Protein AF-A0A1E4TYX3-F1 (afdb_monomer_lite)

Sequence (235 aa):
MSSTLVSSEDEFSQNLINLLNLTVPIPKYNDDYSRDLKQVSSLGITLAKIPNLNNFQFQKNSNEISNNNQERQIEVFFKSIKPPLKFTHKLNCTGSSTIYKLKEDLINNLDLLKLNSISISCLKFLIKGKVINDNVFLKDLINFTNDEKKIPEISFMVIVGNNSTVSSRDTTPIPMNLEDPPIISLQQEPNTSNINNLSEELWAKIGNQVASMYNTKDTSKIMERLKKGWNSIQN

Radius of gyration: 33.52 Å; chains: 1; bounding box: 62×62×80 Å

Structure (mmCIF, N/CA/C/O backbone):
data_AF-A0A1E4TYX3-F1
#
_entry.id   AF-A0A1E4TYX3-F1
#
loop_
_atom_site.group_PDB
_atom_site.id
_atom_site.type_symbol
_atom_site.label_atom_id
_atom_site.label_alt_id
_atom_site.label_comp_id
_atom_site.label_asym_id
_atom_site.label_entity_id
_atom_site.label_seq_id
_atom_site.pdbx_PDB_ins_code
_atom_site.Cartn_x
_atom_site.Cartn_y
_atom_site.Cartn_z
_atom_site.occupancy
_atom_site.B_iso_or_equiv
_atom_site.auth_seq_id
_atom_site.auth_comp_id
_atom_site.auth_asym_id
_atom_site.auth_atom_id
_atom_site.pdbx_PDB_model_num
ATOM 1 N N . MET A 1 1 ? -20.476 21.827 26.378 1.00 34.38 1 MET A N 1
ATOM 2 C CA . MET A 1 1 ? -21.647 21.255 27.071 1.00 34.38 1 MET A CA 1
ATOM 3 C C . MET A 1 1 ? -21.379 19.776 27.254 1.00 34.38 1 MET A C 1
ATOM 5 O O . MET A 1 1 ? -21.412 19.043 26.277 1.00 34.38 1 MET A O 1
ATOM 9 N N . SER A 1 2 ? -20.975 19.377 28.458 1.00 36.41 2 SER A N 1
ATOM 10 C CA . SER A 1 2 ? -20.630 17.991 28.782 1.00 36.41 2 SER A CA 1
ATOM 11 C C . SER A 1 2 ? -21.892 17.266 29.235 1.00 36.41 2 SER A C 1
ATOM 13 O O . SER A 1 2 ? -22.411 17.567 30.305 1.00 36.41 2 SER A O 1
ATOM 15 N N . SER A 1 3 ? -22.411 16.346 28.424 1.00 38.84 3 SER A N 1
ATOM 16 C CA . SER A 1 3 ? -23.492 15.448 28.831 1.00 38.84 3 SER A CA 1
ATOM 17 C C . SER A 1 3 ? -22.887 14.250 29.561 1.00 38.84 3 SER A C 1
ATOM 19 O O . SER A 1 3 ? -22.433 13.291 28.936 1.00 38.84 3 SER A O 1
ATOM 21 N N . THR A 1 4 ? -22.847 14.310 30.887 1.00 49.25 4 THR A N 1
ATOM 22 C CA . THR A 1 4 ? -22.625 13.128 31.722 1.00 49.25 4 THR A CA 1
ATOM 23 C C . THR A 1 4 ? -23.874 12.256 31.631 1.00 49.25 4 THR A C 1
ATOM 25 O O . THR A 1 4 ? -24.882 12.543 32.273 1.00 49.25 4 THR A O 1
ATOM 28 N N . LEU A 1 5 ? -23.828 11.222 30.790 1.00 54.72 5 LEU A N 1
ATOM 29 C CA . LEU A 1 5 ? -24.810 10.142 30.795 1.00 54.72 5 LEU A CA 1
ATOM 30 C C . LEU A 1 5 ? -24.605 9.347 32.087 1.00 54.72 5 LEU A C 1
ATOM 32 O O . LEU A 1 5 ? -23.804 8.419 32.137 1.00 54.72 5 LEU A O 1
ATOM 36 N N . VAL A 1 6 ? -25.284 9.759 33.155 1.00 50.94 6 VAL A N 1
ATOM 37 C CA . VAL A 1 6 ? -25.465 8.919 34.338 1.00 50.94 6 VAL A CA 1
ATOM 38 C C . VAL A 1 6 ? -26.551 7.914 33.961 1.00 50.94 6 VAL A C 1
ATOM 40 O O . VAL A 1 6 ? -27.733 8.161 34.181 1.00 50.94 6 VAL A O 1
ATOM 43 N N . SER A 1 7 ? -26.168 6.828 33.286 1.00 63.69 7 SER A N 1
ATOM 44 C CA . SER A 1 7 ? -27.057 5.676 33.114 1.00 63.69 7 SER A CA 1
ATOM 45 C C . SER A 1 7 ? -27.401 5.153 34.504 1.00 63.69 7 SER A C 1
ATOM 47 O O . SER A 1 7 ? -26.495 4.917 35.307 1.00 63.69 7 SER A O 1
ATOM 49 N N . SER A 1 8 ? -28.691 5.023 34.805 1.00 81.56 8 SER A N 1
ATOM 50 C CA . SER A 1 8 ? -29.140 4.489 36.094 1.00 81.56 8 SER A CA 1
ATOM 51 C C . SER A 1 8 ? -28.558 3.087 36.322 1.00 81.56 8 SER A C 1
ATOM 53 O O . SER A 1 8 ? -28.388 2.317 35.377 1.00 81.56 8 SER A O 1
ATOM 55 N N . GLU A 1 9 ? -28.215 2.743 37.564 1.00 81.19 9 GLU A N 1
ATOM 56 C CA . GLU A 1 9 ? -27.590 1.448 37.881 1.00 81.19 9 GLU A CA 1
ATOM 57 C C . GLU A 1 9 ? -28.514 0.255 37.559 1.00 81.19 9 GLU A C 1
ATOM 59 O O . GLU A 1 9 ? -28.055 -0.825 37.179 1.00 81.19 9 GLU A O 1
ATOM 64 N N . ASP A 1 10 ? -29.827 0.486 37.581 1.00 82.00 10 ASP A N 1
ATOM 65 C CA . ASP A 1 10 ? -30.839 -0.464 37.115 1.00 82.00 10 ASP A CA 1
ATOM 66 C C . ASP A 1 10 ? -30.749 -0.712 35.603 1.00 82.00 10 ASP A C 1
ATOM 68 O O . ASP A 1 10 ? -30.824 -1.852 35.151 1.00 82.00 10 ASP A O 1
ATOM 72 N N . GLU A 1 11 ? -30.522 0.331 34.804 1.00 81.88 11 GLU A N 1
ATOM 73 C CA . GLU A 1 11 ? -30.330 0.198 33.357 1.00 81.88 11 GLU A CA 1
ATOM 74 C C . GLU A 1 11 ? -29.020 -0.533 33.039 1.00 81.88 11 GLU A C 1
ATOM 76 O O . GLU A 1 11 ? -28.979 -1.396 32.161 1.00 81.88 11 GLU A O 1
ATOM 81 N N . PHE A 1 12 ? -27.958 -0.259 33.802 1.00 88.50 12 PHE A N 1
ATOM 82 C CA . PHE A 1 12 ? -26.691 -0.977 33.680 1.00 88.50 12 PHE A CA 1
ATOM 83 C C . PHE A 1 12 ? -26.838 -2.469 34.013 1.00 88.50 12 PHE A C 1
ATOM 85 O O . PHE A 1 12 ? -26.398 -3.321 33.236 1.00 88.50 12 PHE A O 1
ATOM 92 N N . SER A 1 13 ? -27.476 -2.800 35.139 1.00 88.00 13 SER A N 1
ATOM 93 C CA . SER A 1 13 ? -27.645 -4.189 35.582 1.00 88.00 13 SER A CA 1
ATOM 94 C C . SER A 1 13 ? -28.552 -4.989 34.646 1.00 88.00 13 SER A C 1
ATOM 96 O O . SER A 1 13 ? -28.211 -6.119 34.290 1.00 88.00 13 SER A O 1
ATOM 98 N N . GLN A 1 14 ? -29.644 -4.395 34.157 1.00 87.12 14 GLN A N 1
ATOM 99 C CA . GLN A 1 14 ? -30.504 -5.022 33.150 1.00 87.12 14 GLN A CA 1
ATOM 100 C C . GLN A 1 14 ? -29.750 -5.275 31.843 1.00 87.12 14 GLN A C 1
ATOM 102 O O . GLN A 1 14 ? -29.857 -6.361 31.275 1.00 87.12 14 GLN A O 1
ATOM 107 N N . ASN A 1 15 ? -28.940 -4.319 31.382 1.00 86.06 15 ASN A N 1
ATOM 108 C CA . ASN A 1 15 ? -28.172 -4.481 30.150 1.00 86.06 15 ASN A CA 1
ATOM 109 C C . ASN A 1 15 ? -27.071 -5.548 30.296 1.00 86.06 15 ASN A C 1
ATOM 111 O O . ASN A 1 15 ? -26.858 -6.358 29.396 1.00 86.06 15 ASN A O 1
ATOM 115 N N . LEU A 1 16 ? -26.426 -5.622 31.464 1.00 86.81 16 LEU A N 1
ATOM 116 C CA . LEU A 1 16 ? -25.442 -6.659 31.776 1.00 86.81 16 LEU A CA 1
ATOM 117 C C . LEU A 1 16 ? -26.075 -8.057 31.836 1.00 86.81 16 LEU A C 1
ATOM 119 O O . LEU A 1 16 ? -25.527 -8.996 31.262 1.00 86.81 16 LEU A O 1
ATOM 123 N N . ILE A 1 17 ? -27.245 -8.202 32.465 1.00 87.12 17 ILE A N 1
ATOM 124 C CA . ILE A 1 17 ? -27.991 -9.471 32.481 1.00 87.12 17 ILE A CA 1
ATOM 125 C C . ILE A 1 17 ? -28.436 -9.849 31.064 1.00 87.12 17 ILE A C 1
ATOM 127 O O . ILE A 1 17 ? -28.297 -11.005 30.669 1.00 87.12 17 ILE A O 1
ATOM 131 N N . ASN A 1 18 ? -28.905 -8.882 30.272 1.00 85.38 18 ASN A N 1
ATOM 132 C CA . ASN A 1 18 ? -29.263 -9.115 28.875 1.00 85.38 18 ASN A CA 1
ATOM 133 C C . ASN A 1 18 ? -28.060 -9.615 28.069 1.00 85.38 18 ASN A C 1
ATOM 135 O O . ASN A 1 18 ? -28.198 -10.576 27.320 1.00 85.38 18 ASN A O 1
ATOM 139 N N . LEU A 1 19 ? -26.870 -9.040 28.262 1.00 81.62 19 LEU A N 1
ATOM 140 C CA . LEU A 1 19 ? -25.644 -9.509 27.609 1.00 81.62 19 LEU A CA 1
ATOM 141 C C . LEU A 1 19 ? -25.237 -10.919 28.055 1.00 81.62 19 LEU A C 1
ATOM 143 O O . LEU A 1 19 ? -24.857 -11.728 27.213 1.00 81.62 19 LEU A O 1
ATOM 147 N N . LEU A 1 20 ? -25.362 -11.241 29.346 1.00 80.19 20 LEU A N 1
ATOM 148 C CA . LEU A 1 20 ? -25.113 -12.597 29.850 1.00 80.19 20 LEU A CA 1
ATOM 149 C C . LEU A 1 20 ? -26.108 -13.613 29.271 1.00 80.19 20 LEU A C 1
ATOM 151 O O . LEU A 1 20 ? -25.720 -14.729 28.923 1.00 80.19 20 LEU A O 1
ATOM 155 N N . ASN A 1 21 ? -27.369 -13.223 29.101 1.00 79.38 21 ASN A N 1
ATOM 156 C CA . ASN A 1 21 ? -28.400 -14.074 28.504 1.00 79.38 21 ASN A CA 1
ATOM 157 C C . ASN A 1 21 ? -28.270 -14.189 26.975 1.00 79.38 21 ASN A C 1
ATOM 159 O O . ASN A 1 21 ? -28.690 -15.187 26.397 1.00 79.38 21 ASN A O 1
ATOM 163 N N . LEU A 1 22 ? -27.649 -13.203 26.318 1.00 71.00 22 LEU A N 1
ATOM 164 C CA . LEU A 1 22 ? -27.302 -13.224 24.892 1.00 71.00 22 LEU A CA 1
ATOM 165 C C . LEU A 1 22 ? -26.056 -14.060 24.584 1.00 71.00 22 LEU A C 1
ATOM 167 O O . LEU A 1 22 ? -25.639 -14.112 23.424 1.00 71.00 22 LEU A O 1
ATOM 171 N N . THR A 1 23 ? -25.474 -14.742 25.575 1.00 62.06 23 THR A N 1
ATOM 172 C CA . THR A 1 23 ? -24.444 -15.759 25.342 1.00 62.06 23 THR A CA 1
ATOM 173 C C . THR A 1 23 ? -25.089 -16.982 24.685 1.00 62.06 23 THR A C 1
ATOM 175 O O . THR A 1 23 ? -25.282 -18.034 25.290 1.00 62.06 23 THR A O 1
ATOM 178 N N . VAL A 1 24 ? -25.467 -16.824 23.416 1.00 63.91 24 VAL A N 1
ATOM 179 C CA . VAL A 1 24 ? -25.806 -17.913 22.508 1.00 63.91 24 VAL A CA 1
ATOM 180 C C . VAL A 1 24 ? -24.652 -18.917 22.585 1.00 63.91 24 VAL A C 1
ATOM 182 O O . VAL A 1 24 ? -23.491 -18.487 22.579 1.00 63.91 24 VAL A O 1
ATOM 185 N N . PRO A 1 25 ? -24.918 -20.233 22.692 1.00 61.59 25 PRO A N 1
ATOM 186 C CA . PRO A 1 25 ? -23.857 -21.229 22.680 1.00 61.59 25 PRO A CA 1
ATOM 187 C C . PRO A 1 25 ? -22.978 -20.964 21.467 1.00 61.59 25 PRO A C 1
ATOM 189 O O . PRO A 1 25 ? -23.499 -20.902 20.357 1.00 61.59 25 PRO A O 1
ATOM 192 N N . ILE A 1 26 ? -21.676 -20.761 21.698 1.00 62.59 26 ILE A N 1
ATOM 193 C CA . ILE A 1 26 ? -20.696 -20.508 20.641 1.00 62.59 26 ILE A CA 1
ATOM 194 C C . ILE A 1 26 ? -20.906 -21.611 19.602 1.00 62.59 26 ILE A C 1
ATOM 196 O O . ILE A 1 26 ? -20.648 -22.778 19.923 1.00 62.59 26 ILE A O 1
ATOM 200 N N . PRO A 1 27 ? -21.437 -21.295 18.407 1.00 62.19 27 PRO A N 1
ATOM 201 C CA . PRO A 1 27 ? -21.625 -22.308 17.391 1.00 62.19 27 PRO A CA 1
ATOM 202 C C . PRO A 1 27 ? -20.248 -22.896 17.105 1.00 62.19 27 PRO A C 1
ATOM 204 O O . PRO A 1 27 ? -19.316 -22.182 16.734 1.00 62.19 27 PRO A O 1
ATOM 207 N N . LYS A 1 28 ? -20.098 -24.194 17.384 1.00 63.00 28 LYS A N 1
ATOM 208 C CA . LYS A 1 28 ? -18.884 -24.938 17.065 1.00 63.00 28 LYS A CA 1
ATOM 209 C C . LYS A 1 28 ? -18.825 -25.047 15.550 1.00 63.00 28 LYS A C 1
ATOM 211 O O . LYS A 1 28 ? -19.409 -25.951 14.962 1.00 63.00 28 LYS A O 1
ATOM 216 N N . TYR A 1 29 ? -18.191 -24.068 14.927 1.00 71.69 29 TYR A N 1
ATOM 217 C CA . TYR A 1 29 ? -17.852 -24.130 13.521 1.00 71.69 29 TYR A CA 1
ATOM 218 C C . TYR A 1 29 ? -16.700 -25.122 13.352 1.00 71.69 29 TYR A C 1
ATOM 220 O O . TYR A 1 29 ? -15.766 -25.123 14.151 1.00 71.69 29 TYR A O 1
ATOM 228 N N . ASN A 1 30 ? -16.778 -25.972 12.330 1.00 79.88 30 ASN A N 1
ATOM 229 C CA . ASN A 1 30 ? -15.619 -26.747 11.895 1.00 79.88 30 ASN A CA 1
ATOM 230 C C . ASN A 1 30 ? -14.538 -25.787 11.374 1.00 79.88 30 ASN A C 1
ATOM 232 O O . ASN A 1 30 ? -14.874 -24.721 10.855 1.00 79.88 30 ASN A O 1
ATOM 236 N N . ASP A 1 31 ? -13.263 -26.175 11.459 1.00 76.00 31 ASP A N 1
ATOM 237 C CA . ASP A 1 31 ? -12.130 -25.333 11.032 1.00 76.00 31 ASP A CA 1
ATOM 238 C C . ASP A 1 31 ? -12.207 -24.920 9.544 1.00 76.00 31 ASP A C 1
ATOM 240 O O . ASP A 1 31 ? -11.699 -23.867 9.159 1.00 76.00 31 ASP A O 1
ATOM 244 N N . ASP A 1 32 ? -12.930 -25.696 8.729 1.00 78.88 32 ASP A N 1
ATOM 245 C CA . ASP A 1 32 ? -13.170 -25.445 7.302 1.00 78.88 32 ASP A CA 1
ATOM 246 C C . ASP A 1 32 ? -14.515 -24.751 7.002 1.00 78.88 32 ASP A C 1
ATOM 248 O O . ASP A 1 32 ? -14.925 -24.632 5.843 1.00 78.88 32 ASP A O 1
ATOM 252 N N . TYR A 1 33 ? -15.247 -24.297 8.024 1.00 81.31 33 TYR A N 1
ATOM 253 C CA . TYR A 1 33 ? -16.538 -23.645 7.816 1.00 81.31 33 TYR A CA 1
ATOM 254 C C . TYR A 1 33 ? -16.364 -22.297 7.106 1.00 81.31 33 TYR A C 1
ATOM 256 O O . TYR A 1 33 ? -15.811 -21.337 7.647 1.00 81.31 33 TYR A O 1
ATOM 264 N N . SER A 1 34 ? -16.910 -22.204 5.894 1.00 76.81 34 SER A N 1
ATOM 265 C CA . SER A 1 34 ? -17.074 -20.948 5.171 1.00 76.81 34 SER A CA 1
ATOM 266 C C . SER A 1 34 ? -18.551 -20.740 4.856 1.00 76.81 34 SER A C 1
ATOM 268 O O . SER A 1 34 ? -19.220 -21.616 4.312 1.00 76.81 34 SER A O 1
ATOM 270 N N . ARG A 1 35 ? -19.085 -19.581 5.246 1.00 76.75 35 ARG A N 1
ATOM 271 C CA . ARG A 1 35 ? -20.469 -19.205 4.950 1.00 76.75 35 ARG A CA 1
ATOM 272 C C . ARG A 1 35 ? -20.529 -18.625 3.542 1.00 76.75 35 ARG A C 1
ATOM 274 O O . ARG A 1 35 ? -19.770 -17.706 3.236 1.00 76.75 35 ARG A O 1
ATOM 281 N N . ASP A 1 36 ? -21.439 -19.125 2.708 1.00 81.62 36 ASP A N 1
ATOM 282 C CA . ASP A 1 36 ? -21.685 -18.534 1.390 1.00 81.62 36 ASP A CA 1
ATOM 283 C C . ASP A 1 36 ? -22.189 -17.091 1.566 1.00 81.62 36 ASP A C 1
ATOM 285 O O . ASP A 1 36 ? -23.116 -16.823 2.338 1.00 81.62 36 ASP A O 1
ATOM 289 N N . LEU A 1 37 ? -21.577 -16.150 0.842 1.00 75.75 37 LEU A N 1
ATOM 290 C CA . LEU A 1 37 ? -21.890 -14.719 0.898 1.00 75.75 37 LEU A CA 1
ATOM 291 C C . LEU A 1 37 ? -23.358 -14.435 0.555 1.00 75.75 37 LEU A C 1
ATOM 293 O O . LEU A 1 37 ? -23.922 -13.456 1.038 1.00 75.75 37 LEU A O 1
ATOM 297 N N . LYS A 1 38 ? -24.001 -15.310 -0.227 1.00 81.00 38 LYS A N 1
ATOM 298 C CA . LYS A 1 38 ? -25.427 -15.201 -0.576 1.00 81.00 38 LYS A CA 1
ATOM 299 C C . LYS A 1 38 ? -26.368 -15.474 0.602 1.00 81.00 38 LYS A C 1
ATOM 301 O O . LYS A 1 38 ? -27.516 -15.044 0.571 1.00 81.00 38 LYS A O 1
ATOM 306 N N . GLN A 1 39 ? -25.895 -16.171 1.637 1.00 77.31 39 GLN A N 1
ATOM 307 C CA . GLN A 1 39 ? -26.673 -16.545 2.827 1.00 77.31 39 GLN A CA 1
ATOM 308 C C . GLN A 1 39 ? -26.477 -15.574 4.004 1.00 77.31 39 GLN A C 1
ATOM 310 O O . GLN A 1 39 ? -26.959 -15.817 5.119 1.00 77.31 39 GLN A O 1
ATOM 315 N N . VAL A 1 40 ? -25.729 -14.489 3.793 1.00 74.75 40 VAL A N 1
ATOM 316 C CA . VAL A 1 40 ? -25.520 -13.437 4.787 1.00 74.75 40 VAL A CA 1
ATOM 317 C C . VAL A 1 40 ? -26.579 -12.358 4.560 1.00 74.75 40 VAL A C 1
ATOM 319 O O . VAL A 1 40 ? -26.448 -11.520 3.676 1.00 74.75 40 VAL A O 1
ATOM 322 N N . SER A 1 41 ? -27.652 -12.391 5.354 1.00 73.50 41 SER A N 1
ATOM 323 C CA . SER A 1 41 ? -28.779 -11.446 5.252 1.00 73.50 41 SER A CA 1
ATOM 324 C C . SER A 1 41 ? -28.416 -10.010 5.642 1.00 73.50 41 SER A C 1
ATOM 326 O O . SER A 1 41 ? -29.116 -9.072 5.272 1.00 73.50 41 SER A O 1
ATOM 328 N N . SER A 1 42 ? -27.322 -9.823 6.382 1.00 75.81 42 SER A N 1
ATOM 329 C CA . SER A 1 42 ? -26.791 -8.513 6.737 1.00 75.81 42 SER A CA 1
ATOM 330 C C . SER A 1 42 ? -25.301 -8.618 7.060 1.00 75.81 42 SER A C 1
ATOM 332 O O . SER A 1 42 ? -24.896 -9.471 7.849 1.00 75.81 42 SER A O 1
ATOM 334 N N . LEU A 1 43 ? -24.483 -7.733 6.479 1.00 72.62 43 LEU A N 1
ATOM 335 C CA . LEU A 1 43 ? -23.036 -7.623 6.738 1.00 72.62 43 LEU A CA 1
ATOM 336 C C . LEU A 1 43 ? -22.714 -6.972 8.101 1.00 72.62 43 LEU A C 1
ATOM 338 O O . LEU A 1 43 ? -21.581 -6.565 8.347 1.00 72.62 43 LEU A O 1
ATOM 342 N N . GLY A 1 44 ? -23.705 -6.876 8.989 1.00 77.00 44 GLY A N 1
ATOM 343 C CA . GLY A 1 44 ? -23.595 -6.276 10.311 1.00 77.00 44 GLY A CA 1
ATOM 344 C C . GLY A 1 44 ? -24.442 -5.016 10.452 1.00 77.00 44 GLY A C 1
ATOM 345 O O . GLY A 1 44 ? -25.277 -4.683 9.612 1.00 77.00 44 GLY A O 1
ATOM 346 N N . ILE A 1 45 ? -24.236 -4.313 11.561 1.00 74.25 45 ILE A N 1
ATOM 347 C CA . ILE A 1 45 ? -24.921 -3.057 11.856 1.00 74.25 45 ILE A CA 1
ATOM 348 C C . ILE A 1 45 ? -24.399 -2.008 10.872 1.00 74.25 45 ILE A C 1
ATOM 350 O O . ILE A 1 45 ? -23.218 -1.659 10.886 1.00 74.25 45 ILE A O 1
ATOM 354 N N . THR A 1 46 ? -25.269 -1.509 9.996 1.00 73.25 46 THR A N 1
ATOM 355 C CA . THR A 1 46 ? -24.924 -0.402 9.103 1.00 73.25 46 THR A CA 1
ATOM 356 C C . THR A 1 46 ? -24.599 0.822 9.947 1.00 73.25 46 THR A C 1
ATOM 358 O O . THR A 1 46 ? -25.430 1.257 10.747 1.00 73.25 46 THR A O 1
ATOM 361 N N . LEU A 1 47 ? -23.400 1.383 9.773 1.00 73.56 47 LEU A N 1
ATOM 362 C CA . LEU A 1 47 ? -23.018 2.632 10.426 1.00 73.56 47 LEU A CA 1
ATOM 363 C C . LEU A 1 47 ? -24.064 3.706 10.111 1.00 73.56 47 LEU A C 1
ATOM 365 O O . LEU A 1 47 ? -24.434 3.902 8.950 1.00 73.56 47 LEU A O 1
ATOM 369 N N . ALA A 1 48 ? -24.541 4.396 11.148 1.00 76.81 48 ALA A N 1
ATOM 370 C CA . ALA A 1 48 ? -25.459 5.510 10.976 1.00 76.81 48 ALA A CA 1
ATOM 371 C C . ALA A 1 48 ? -24.829 6.539 10.028 1.00 76.81 48 ALA A C 1
ATOM 373 O O . ALA A 1 48 ? -23.658 6.905 10.168 1.00 76.81 48 ALA A O 1
ATOM 374 N N . LYS A 1 49 ? -25.608 7.001 9.044 1.00 71.62 49 LYS A N 1
ATOM 375 C CA . LYS A 1 49 ? -25.162 8.034 8.109 1.00 71.62 49 LYS A CA 1
ATOM 376 C C . LYS A 1 49 ? -24.779 9.266 8.923 1.00 71.62 49 LYS A C 1
ATOM 378 O O . LYS A 1 49 ? -25.633 9.836 9.596 1.00 71.62 49 LYS A O 1
ATOM 383 N N . ILE A 1 50 ? -23.509 9.660 8.864 1.00 72.81 50 ILE A N 1
ATOM 384 C CA . ILE A 1 50 ? -23.017 10.845 9.567 1.00 72.81 50 ILE A CA 1
ATOM 385 C C . ILE A 1 50 ? -23.823 12.047 9.044 1.00 72.81 50 ILE A C 1
ATOM 387 O O . ILE A 1 50 ? -23.740 12.350 7.844 1.00 72.81 50 ILE A O 1
ATOM 391 N N . PRO A 1 51 ? -24.637 12.710 9.887 1.00 60.75 51 PRO A N 1
ATOM 392 C CA . PRO A 1 51 ? -25.352 13.900 9.464 1.00 60.75 51 PRO A CA 1
ATOM 393 C C . PRO A 1 51 ? -24.309 14.953 9.086 1.00 60.75 51 PRO A C 1
ATOM 395 O O . PRO A 1 51 ? -23.360 15.192 9.828 1.00 60.75 51 PRO A O 1
ATOM 398 N N . ASN A 1 52 ? -24.479 15.564 7.914 1.00 57.09 52 ASN A N 1
ATOM 399 C CA . ASN A 1 52 ? -23.603 16.606 7.368 1.00 57.09 52 ASN A CA 1
ATOM 400 C C . ASN A 1 52 ? -22.257 16.152 6.772 1.00 57.09 52 ASN A C 1
ATOM 402 O O . ASN A 1 52 ? -21.327 16.954 6.726 1.00 57.09 52 ASN A O 1
ATOM 406 N N . LEU A 1 53 ? -22.146 14.939 6.209 1.00 57.00 53 LEU A N 1
ATOM 407 C CA . LEU A 1 53 ? -20.971 14.585 5.387 1.00 57.00 53 LEU A CA 1
ATOM 408 C C . LEU A 1 53 ? -20.737 15.592 4.237 1.00 57.00 53 LEU A C 1
ATOM 410 O O . LEU A 1 53 ? -19.599 15.898 3.907 1.00 57.00 53 LEU A O 1
ATOM 414 N N . ASN A 1 54 ? -21.806 16.185 3.695 1.00 58.50 54 ASN A N 1
ATOM 415 C CA . ASN A 1 54 ? -21.718 17.217 2.654 1.00 58.50 54 ASN A CA 1
ATOM 416 C C . ASN A 1 54 ? -21.152 18.559 3.162 1.00 58.50 54 ASN A C 1
ATOM 418 O O . ASN A 1 54 ? -20.669 19.348 2.355 1.00 58.50 54 ASN A O 1
ATOM 422 N N . ASN A 1 55 ? -21.192 18.816 4.477 1.00 56.53 55 ASN A N 1
ATOM 423 C CA . ASN A 1 55 ? -20.656 20.040 5.087 1.00 56.53 55 ASN A CA 1
ATOM 424 C C . ASN A 1 55 ? -19.340 19.794 5.830 1.00 56.53 55 ASN A C 1
ATOM 426 O O . ASN A 1 55 ? -18.740 20.752 6.317 1.00 56.53 55 ASN A O 1
ATOM 430 N N . PHE A 1 56 ? -18.856 18.547 5.888 1.00 52.69 56 PHE A N 1
ATOM 431 C CA . PHE A 1 56 ? -17.448 18.279 6.151 1.00 52.69 56 PHE A CA 1
ATOM 432 C C . PHE A 1 56 ? -16.653 18.745 4.931 1.00 52.69 56 PHE A C 1
ATOM 434 O O . PHE A 1 56 ? -16.190 17.972 4.093 1.00 52.69 56 PHE A O 1
ATOM 441 N N . GLN A 1 57 ? -16.486 20.063 4.838 1.00 57.59 57 GLN A N 1
ATOM 442 C CA . GLN A 1 57 ? -15.325 20.630 4.194 1.00 57.59 57 GLN A CA 1
ATOM 443 C C . GLN A 1 57 ? -14.151 20.079 4.991 1.00 57.59 57 GLN A C 1
ATOM 445 O O . GLN A 1 57 ? -13.838 20.570 6.076 1.00 57.59 57 GLN A O 1
ATOM 450 N N . PHE A 1 58 ? -13.535 19.005 4.487 1.00 55.81 58 PHE A N 1
ATOM 451 C CA . PHE A 1 58 ? -12.149 18.728 4.818 1.00 55.81 58 PHE A CA 1
ATOM 452 C C . PHE A 1 58 ? -11.467 20.081 4.713 1.00 55.81 58 PHE A C 1
ATOM 454 O O . PHE A 1 58 ? -11.501 20.680 3.633 1.00 55.81 58 PHE A O 1
ATOM 461 N N . GLN A 1 59 ? -10.969 20.602 5.836 1.00 53.09 59 GLN A N 1
ATOM 462 C CA . GLN A 1 59 ? -10.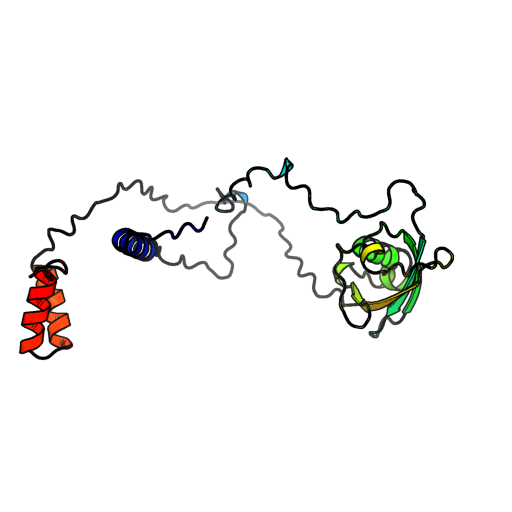123 21.778 5.826 1.00 53.09 59 GLN A CA 1
ATOM 463 C C . GLN A 1 59 ? -8.923 21.371 4.981 1.00 53.09 59 GLN A C 1
ATOM 465 O O . GLN A 1 59 ? -7.944 20.803 5.459 1.00 53.09 59 GLN A O 1
ATOM 470 N N . LYS A 1 60 ? -9.046 21.581 3.667 1.00 52.12 60 LYS A N 1
ATOM 471 C CA . LYS A 1 60 ? -7.913 21.773 2.802 1.00 52.12 60 LYS A CA 1
ATOM 472 C C . LYS A 1 60 ? -7.222 22.929 3.488 1.00 52.12 60 LYS A C 1
ATOM 474 O O . LYS A 1 60 ? -7.694 24.060 3.421 1.00 52.12 60 LYS A O 1
ATOM 479 N N . ASN A 1 61 ? -6.123 22.632 4.163 1.00 43.84 61 ASN A N 1
ATOM 480 C CA . ASN A 1 61 ? -5.075 23.604 4.391 1.00 43.84 61 ASN A CA 1
ATOM 481 C C . ASN A 1 61 ? -4.537 23.981 3.000 1.00 43.84 61 ASN A C 1
ATOM 483 O O . ASN A 1 61 ? -3.445 23.595 2.609 1.00 43.84 61 ASN A O 1
ATOM 487 N N . SER A 1 62 ? -5.372 24.643 2.200 1.00 46.69 62 SER A N 1
ATOM 488 C CA . SER A 1 62 ? -5.032 25.330 0.970 1.00 46.69 62 SER A CA 1
ATOM 489 C C . SER A 1 62 ? -4.875 26.789 1.350 1.00 46.69 62 SER A C 1
ATOM 491 O O . SER A 1 62 ? -5.637 27.650 0.914 1.00 46.69 62 SER A O 1
ATOM 493 N N . ASN A 1 63 ? -3.894 27.046 2.207 1.00 47.56 63 ASN A N 1
ATOM 494 C CA . ASN A 1 63 ? -3.210 28.313 2.108 1.00 47.56 63 ASN A CA 1
ATOM 495 C C . ASN A 1 63 ? -2.305 28.159 0.886 1.00 47.56 63 ASN A C 1
ATOM 497 O O . ASN A 1 63 ? -1.351 27.391 0.915 1.00 47.56 63 ASN A O 1
ATOM 501 N N . GLU A 1 64 ? -2.714 28.845 -0.181 1.00 51.91 64 GLU A N 1
ATOM 502 C CA . GLU A 1 64 ? -1.960 29.103 -1.407 1.00 51.91 64 GLU A CA 1
ATOM 503 C C . GLU A 1 64 ? -1.782 27.914 -2.368 1.00 51.91 64 GLU A C 1
ATOM 505 O O . GLU A 1 64 ? -1.058 26.959 -2.123 1.00 51.91 64 GLU A O 1
ATOM 510 N N . ILE A 1 65 ? -2.489 27.993 -3.499 1.00 51.19 65 ILE A N 1
ATOM 511 C CA . ILE A 1 65 ? -2.024 27.844 -4.896 1.00 51.19 65 ILE A CA 1
ATOM 512 C C . ILE A 1 65 ? -3.292 27.571 -5.720 1.00 51.19 65 ILE A C 1
ATOM 514 O O . ILE A 1 65 ? -3.610 26.452 -6.120 1.00 51.19 65 ILE A O 1
ATOM 518 N N . SER A 1 66 ? -4.058 28.634 -5.940 1.00 50.94 66 SER A N 1
ATOM 519 C CA . SER A 1 66 ? -4.942 28.726 -7.096 1.00 50.94 66 SER A CA 1
ATOM 520 C C . SER A 1 66 ? -4.132 29.422 -8.189 1.00 50.94 66 SER A C 1
ATOM 522 O O . SER A 1 66 ? -3.567 30.481 -7.932 1.00 50.94 66 SER A O 1
ATOM 524 N N . ASN A 1 67 ? -4.100 28.836 -9.390 1.00 42.00 67 ASN A N 1
ATOM 525 C CA . ASN A 1 67 ? -3.622 29.430 -10.653 1.00 42.00 67 ASN A CA 1
ATOM 526 C C . ASN A 1 67 ? -2.139 29.270 -11.040 1.00 42.00 67 ASN A C 1
ATOM 528 O O . ASN A 1 67 ? -1.553 30.187 -11.602 1.00 42.00 67 ASN A O 1
ATOM 532 N N . ASN A 1 68 ? -1.560 28.078 -10.879 1.00 42.66 68 ASN A N 1
ATOM 533 C CA . ASN A 1 68 ? -0.468 27.644 -11.762 1.00 42.66 68 ASN A CA 1
ATOM 534 C C . ASN A 1 68 ? -0.607 26.146 -12.069 1.00 42.66 68 ASN A C 1
ATOM 536 O O . ASN A 1 68 ? -0.017 25.298 -11.406 1.00 42.66 68 ASN A O 1
ATOM 540 N N . ASN A 1 69 ? -1.401 25.820 -13.096 1.00 46.50 69 ASN A N 1
ATOM 541 C CA . ASN A 1 69 ? -1.492 24.485 -13.707 1.00 46.50 69 ASN A CA 1
ATOM 542 C C . ASN A 1 69 ? -0.223 24.158 -14.518 1.00 46.50 69 ASN A C 1
ATOM 544 O O . ASN A 1 69 ? -0.285 23.760 -15.677 1.00 46.50 69 ASN A O 1
ATOM 548 N N . GLN A 1 70 ? 0.946 24.354 -13.920 1.00 55.72 70 GLN A N 1
ATOM 549 C CA . GLN A 1 70 ? 2.160 23.687 -14.356 1.00 55.72 70 GLN A CA 1
ATOM 550 C C . GLN A 1 70 ? 2.381 22.577 -13.344 1.00 55.72 70 GLN A C 1
ATOM 552 O O . GLN A 1 70 ? 2.791 22.829 -12.210 1.00 55.72 70 GLN A O 1
ATOM 557 N N . GLU A 1 71 ? 2.019 21.349 -13.720 1.00 66.69 71 GLU A N 1
ATOM 558 C CA . GLU A 1 71 ? 2.354 20.177 -12.922 1.00 66.69 71 GLU A CA 1
ATOM 559 C C . GLU A 1 71 ? 3.869 20.178 -12.715 1.00 66.69 71 GLU A C 1
ATOM 561 O O . GLU A 1 71 ? 4.636 19.934 -13.647 1.00 66.69 71 GLU A O 1
ATOM 566 N N . ARG A 1 72 ? 4.310 20.518 -11.497 1.00 74.25 72 ARG A N 1
ATOM 567 C CA . ARG A 1 72 ? 5.732 20.527 -11.162 1.00 74.25 72 ARG A CA 1
ATOM 568 C C . ARG A 1 72 ? 6.260 19.113 -11.375 1.00 74.25 72 ARG A C 1
ATOM 570 O O . ARG A 1 72 ? 5.815 18.173 -10.707 1.00 74.25 72 ARG A O 1
ATOM 577 N N . GLN A 1 73 ? 7.169 18.981 -12.335 1.00 84.19 73 GLN A N 1
ATOM 578 C CA . GLN A 1 73 ? 7.911 17.751 -12.554 1.00 84.19 73 GLN A CA 1
ATOM 579 C C . GLN A 1 73 ? 8.872 17.551 -11.384 1.00 84.19 73 GLN A C 1
ATOM 581 O O . GLN A 1 73 ? 9.483 18.498 -10.891 1.00 84.19 73 GLN A O 1
ATOM 586 N N . ILE A 1 74 ? 8.955 16.314 -10.921 1.00 86.00 74 ILE A N 1
ATOM 587 C CA . ILE A 1 74 ? 9.790 15.858 -9.821 1.00 86.00 74 ILE A CA 1
ATOM 588 C C . ILE A 1 74 ? 10.653 14.749 -10.383 1.00 86.00 74 ILE A C 1
ATOM 590 O O . ILE A 1 74 ? 10.165 13.823 -11.040 1.00 86.00 74 ILE A O 1
ATOM 594 N N . GLU A 1 75 ? 11.936 14.840 -10.094 1.00 89.19 75 GLU A N 1
ATOM 595 C CA . GLU A 1 75 ? 12.889 13.830 -10.488 1.00 89.19 75 GLU A CA 1
ATOM 596 C C . GLU A 1 75 ? 13.037 12.806 -9.359 1.00 89.19 75 GLU A C 1
ATOM 598 O O . GLU A 1 75 ? 13.341 13.144 -8.213 1.00 89.19 75 GLU A O 1
ATOM 603 N N . VAL A 1 76 ? 12.772 11.538 -9.665 1.00 90.25 76 VAL A N 1
ATOM 604 C CA . VAL A 1 76 ? 12.708 10.474 -8.667 1.00 90.25 76 VAL A CA 1
ATOM 605 C C . VAL A 1 76 ? 13.772 9.419 -8.938 1.00 90.25 76 VAL A C 1
ATOM 607 O O . VAL A 1 76 ? 13.806 8.797 -9.998 1.00 90.25 76 VAL A O 1
ATOM 610 N N . PHE A 1 77 ? 14.617 9.172 -7.942 1.00 92.12 77 PHE A N 1
ATOM 611 C CA . PHE A 1 77 ? 15.658 8.154 -7.964 1.00 92.12 77 PHE A CA 1
ATOM 612 C C . PHE A 1 77 ? 15.253 6.949 -7.124 1.00 92.12 77 PHE A C 1
ATOM 614 O O . PHE A 1 77 ? 14.994 7.068 -5.929 1.00 92.12 77 PHE A O 1
ATOM 621 N N . PHE A 1 78 ? 15.286 5.765 -7.717 1.00 93.56 78 PHE A N 1
ATOM 622 C CA . PHE A 1 78 ? 15.049 4.497 -7.041 1.00 93.56 78 PHE A CA 1
ATOM 623 C C . PHE A 1 78 ? 16.356 3.751 -6.883 1.00 93.56 78 PHE A C 1
ATOM 625 O O . PHE A 1 78 ? 17.061 3.530 -7.865 1.00 93.56 78 PHE A O 1
ATOM 632 N N . LYS A 1 79 ? 16.653 3.312 -5.663 1.00 93.62 79 LYS A N 1
ATOM 633 C CA . LYS A 1 79 ? 17.788 2.440 -5.364 1.00 93.62 79 LYS A CA 1
ATOM 634 C C . LYS A 1 79 ? 17.292 1.198 -4.641 1.00 93.62 79 LYS A C 1
ATOM 636 O O . LYS A 1 79 ? 16.878 1.276 -3.484 1.00 93.62 79 LYS A O 1
ATOM 641 N N . SER A 1 80 ? 17.352 0.044 -5.296 1.00 93.12 80 SER A N 1
ATOM 642 C CA . SER A 1 80 ? 17.064 -1.224 -4.627 1.00 93.12 80 SER A CA 1
ATOM 643 C C . SER A 1 80 ? 18.193 -1.593 -3.668 1.00 93.12 80 SER A C 1
ATOM 645 O O . SER A 1 80 ? 19.372 -1.580 -4.032 1.00 93.12 80 SER A O 1
ATOM 647 N N . ILE A 1 81 ? 17.828 -1.919 -2.429 1.00 89.12 81 ILE A N 1
ATOM 648 C CA . ILE A 1 81 ? 18.784 -2.212 -1.351 1.00 89.12 81 ILE A CA 1
ATOM 649 C C . ILE A 1 81 ? 18.931 -3.711 -1.067 1.00 89.12 81 ILE A C 1
ATOM 651 O O . ILE A 1 81 ? 19.870 -4.111 -0.379 1.00 89.12 81 ILE A O 1
ATOM 655 N N . LYS A 1 82 ? 18.035 -4.552 -1.601 1.00 84.94 82 LYS A N 1
ATOM 656 C CA . LYS A 1 82 ? 17.979 -5.985 -1.288 1.00 84.94 82 LYS A CA 1
ATOM 657 C C . LYS A 1 82 ? 18.414 -6.845 -2.491 1.00 84.94 82 LYS A C 1
ATOM 659 O O . LYS A 1 82 ? 17.817 -6.722 -3.558 1.00 84.94 82 LYS A O 1
ATOM 664 N N . PRO A 1 83 ? 19.425 -7.727 -2.349 1.00 78.38 83 PRO A N 1
ATOM 665 C CA . PRO A 1 83 ? 19.716 -8.752 -3.359 1.00 78.38 83 PRO A CA 1
ATOM 666 C C . PRO A 1 83 ? 18.567 -9.779 -3.434 1.00 78.38 83 PRO A C 1
ATOM 668 O O . PRO A 1 83 ? 17.905 -9.998 -2.416 1.00 78.38 83 PRO A O 1
ATOM 671 N N . PRO A 1 84 ? 18.308 -10.429 -4.586 1.00 78.69 84 PRO A N 1
ATOM 672 C CA . PRO A 1 84 ? 19.143 -10.519 -5.794 1.00 78.69 84 PRO A CA 1
ATOM 673 C C . PRO A 1 84 ? 18.947 -9.381 -6.812 1.00 78.69 84 PRO A C 1
ATOM 675 O O . PRO A 1 84 ? 19.786 -9.184 -7.684 1.00 78.69 84 PRO A O 1
ATOM 678 N N . LEU A 1 85 ? 17.877 -8.596 -6.685 1.00 82.06 85 LEU A N 1
ATOM 679 C CA . LEU A 1 85 ? 17.475 -7.585 -7.666 1.00 82.06 85 LEU A CA 1
ATOM 680 C C . LEU A 1 85 ? 17.952 -6.195 -7.240 1.00 82.06 85 LEU A C 1
ATOM 682 O O . LEU A 1 85 ? 17.177 -5.372 -6.750 1.00 82.06 85 LEU A O 1
ATOM 686 N N . LYS A 1 86 ? 19.253 -5.937 -7.409 1.00 86.56 86 LYS A N 1
ATOM 687 C CA . LYS A 1 86 ? 19.839 -4.606 -7.202 1.00 86.56 86 LYS A CA 1
ATOM 688 C C . LYS A 1 86 ? 19.741 -3.796 -8.491 1.00 86.56 86 LYS A C 1
ATOM 690 O O . LYS A 1 86 ? 20.217 -4.229 -9.532 1.00 86.56 86 LYS A O 1
ATOM 695 N N . PHE A 1 87 ? 19.156 -2.610 -8.405 1.00 89.62 87 PHE A N 1
ATOM 696 C CA . PHE A 1 87 ? 19.055 -1.671 -9.514 1.00 89.62 87 PHE A CA 1
ATOM 697 C C . PHE A 1 87 ? 19.054 -0.240 -8.989 1.00 89.62 87 PHE A C 1
ATOM 699 O O . PHE A 1 87 ? 18.647 0.016 -7.851 1.00 89.62 87 PHE A O 1
ATOM 706 N N . THR A 1 88 ? 19.478 0.676 -9.853 1.00 90.88 88 THR A N 1
ATOM 707 C CA . THR A 1 88 ? 19.282 2.110 -9.679 1.00 90.88 88 THR A CA 1
ATOM 708 C C . THR A 1 88 ? 18.568 2.620 -10.920 1.00 90.88 88 THR A C 1
ATOM 710 O O . THR A 1 88 ? 19.021 2.348 -12.029 1.00 90.88 88 THR A O 1
ATOM 713 N N . HIS A 1 89 ? 17.452 3.318 -10.752 1.00 91.81 89 HIS A N 1
ATOM 714 C CA . HIS A 1 89 ? 16.667 3.841 -11.868 1.00 91.81 89 HIS A CA 1
ATOM 715 C C . HIS A 1 89 ? 16.218 5.268 -11.573 1.00 91.81 89 HIS A C 1
ATOM 717 O O . HIS A 1 89 ? 15.954 5.598 -10.416 1.00 91.81 89 HIS A O 1
ATOM 723 N N . LYS A 1 90 ? 16.138 6.106 -12.607 1.00 91.81 90 LYS A N 1
ATOM 724 C CA . LYS A 1 90 ? 15.624 7.469 -12.502 1.00 91.81 90 LYS A CA 1
ATOM 725 C C . LYS A 1 90 ? 14.352 7.597 -13.340 1.00 91.81 90 LYS A C 1
ATOM 727 O O . LYS A 1 90 ? 14.354 7.183 -14.494 1.00 91.81 90 LYS A O 1
ATOM 732 N N . LEU A 1 91 ? 13.317 8.208 -12.768 1.00 90.69 91 LEU A N 1
ATOM 733 C CA . LEU A 1 91 ? 12.045 8.486 -13.429 1.00 90.69 91 LEU A CA 1
ATOM 734 C C . LEU A 1 91 ? 11.613 9.934 -13.173 1.00 90.69 91 LEU A C 1
ATOM 736 O O . LEU A 1 91 ? 11.726 10.428 -12.052 1.00 90.69 91 LEU A O 1
ATOM 740 N N . ASN A 1 92 ? 11.057 10.586 -14.192 1.00 89.75 92 ASN A N 1
ATOM 741 C CA . ASN A 1 92 ? 10.462 11.914 -14.065 1.00 89.75 92 ASN A CA 1
ATOM 742 C C . ASN A 1 92 ? 8.952 11.776 -13.888 1.00 89.75 92 ASN A C 1
ATOM 744 O O . ASN A 1 92 ? 8.286 11.167 -14.723 1.00 89.75 92 ASN A O 1
ATOM 748 N N . CYS A 1 93 ? 8.421 12.326 -12.798 1.00 87.62 93 CYS A N 1
ATOM 749 C CA . CYS A 1 93 ? 7.020 12.170 -12.405 1.00 87.62 93 CYS A CA 1
ATOM 750 C C . CYS A 1 93 ? 6.386 13.517 -12.073 1.00 87.62 93 CYS A C 1
ATOM 752 O O . CYS A 1 93 ? 7.071 14.480 -11.744 1.00 87.62 93 CYS A O 1
ATOM 754 N N . THR A 1 94 ? 5.062 13.591 -12.105 1.00 88.12 94 THR A N 1
ATOM 755 C CA . THR A 1 94 ? 4.319 14.781 -11.674 1.00 88.12 94 THR A CA 1
ATOM 756 C C . THR A 1 94 ? 3.978 14.705 -10.187 1.00 88.12 94 THR A C 1
ATOM 758 O O . THR A 1 94 ? 3.691 13.631 -9.655 1.00 88.12 94 THR A O 1
ATOM 761 N N . GLY A 1 95 ? 3.956 15.849 -9.494 1.00 82.69 95 GLY A N 1
ATOM 762 C CA . GLY A 1 95 ? 3.609 15.907 -8.060 1.00 82.69 95 GLY A CA 1
ATOM 763 C C . GLY A 1 95 ? 2.185 15.479 -7.706 1.00 82.69 95 GLY A C 1
ATOM 764 O O . GLY A 1 95 ? 1.910 15.170 -6.546 1.00 82.69 95 GLY A O 1
ATOM 765 N N . SER A 1 96 ? 1.298 15.427 -8.701 1.00 86.38 96 SER A N 1
ATOM 766 C CA . SER A 1 96 ? -0.065 14.897 -8.609 1.00 86.38 96 SER A CA 1
ATOM 767 C C . SER A 1 96 ? -0.117 13.365 -8.547 1.00 86.38 96 SER A C 1
ATOM 769 O O . SER A 1 96 ? -1.155 12.811 -8.186 1.00 86.38 96 SER A O 1
ATOM 771 N N . SER A 1 97 ? 0.981 12.673 -8.864 1.00 88.88 97 SER A N 1
ATOM 772 C CA . SER A 1 97 ? 1.031 11.212 -8.880 1.00 88.88 97 SER A CA 1
ATOM 773 C C . SER A 1 97 ? 1.153 10.620 -7.471 1.00 88.88 97 SER A C 1
ATOM 775 O O . SER A 1 97 ? 1.816 11.172 -6.586 1.00 88.88 97 SER A O 1
ATOM 777 N N . THR A 1 98 ? 0.496 9.478 -7.265 1.00 93.06 98 THR A N 1
ATOM 778 C CA . THR A 1 98 ? 0.565 8.692 -6.027 1.00 93.06 98 THR A CA 1
ATOM 779 C C . THR A 1 98 ? 1.736 7.715 -6.055 1.00 93.06 98 THR A C 1
ATOM 781 O O . THR A 1 98 ? 2.242 7.349 -7.119 1.00 93.06 98 THR A O 1
ATOM 784 N N . ILE A 1 99 ? 2.142 7.235 -4.878 1.00 93.25 99 ILE A N 1
ATOM 785 C CA . ILE A 1 99 ? 3.157 6.178 -4.762 1.00 93.25 99 ILE A CA 1
ATOM 786 C C . ILE A 1 99 ? 2.715 4.878 -5.447 1.00 93.25 99 ILE A C 1
ATOM 788 O O . ILE A 1 99 ? 3.559 4.188 -6.015 1.00 93.25 99 ILE A O 1
ATOM 792 N N . TYR A 1 100 ? 1.416 4.564 -5.456 1.00 94.06 100 TYR A N 1
ATOM 793 C CA . TYR A 1 100 ? 0.889 3.430 -6.219 1.00 94.06 100 TYR A CA 1
ATOM 794 C C . TYR A 1 100 ? 1.259 3.516 -7.706 1.00 94.06 100 TYR A C 1
ATOM 796 O O . TYR A 1 100 ? 1.893 2.609 -8.242 1.00 94.06 100 TYR A O 1
ATOM 804 N N . LYS A 1 101 ? 0.928 4.647 -8.344 1.00 92.94 101 LYS A N 1
ATOM 805 C CA . LYS A 1 101 ? 1.212 4.882 -9.764 1.00 92.94 101 LYS A CA 1
ATOM 806 C C . LYS A 1 101 ? 2.714 4.865 -10.036 1.00 92.94 101 LYS A C 1
ATOM 808 O O . LYS A 1 101 ? 3.167 4.285 -11.009 1.00 92.94 101 LYS A O 1
ATOM 813 N N . LEU A 1 102 ? 3.501 5.407 -9.111 1.00 92.94 102 LEU A N 1
ATOM 814 C CA . LEU A 1 102 ? 4.956 5.383 -9.194 1.00 92.94 102 LEU A CA 1
ATOM 815 C C . LEU A 1 102 ? 5.541 3.959 -9.178 1.00 92.94 102 LEU A C 1
ATOM 817 O O . LEU A 1 102 ? 6.518 3.681 -9.871 1.00 92.94 102 LEU A O 1
ATOM 821 N N . LYS A 1 103 ? 4.968 3.048 -8.380 1.00 93.25 103 LYS A N 1
ATOM 822 C CA . LYS A 1 103 ? 5.364 1.629 -8.370 1.00 93.25 103 LYS A CA 1
ATOM 823 C C . LYS A 1 103 ? 5.002 0.942 -9.681 1.00 93.25 103 LYS A C 1
ATOM 825 O O . LYS A 1 103 ? 5.814 0.178 -10.197 1.00 93.25 103 LYS A O 1
ATOM 830 N N . GLU A 1 104 ? 3.809 1.217 -10.198 1.00 92.75 104 GLU A N 1
ATOM 831 C CA . GLU A 1 104 ? 3.352 0.716 -11.494 1.00 92.75 104 GLU A CA 1
ATOM 832 C C . GLU A 1 104 ? 4.278 1.193 -12.621 1.00 92.75 104 GLU A C 1
ATOM 834 O O . GLU A 1 104 ? 4.812 0.375 -13.370 1.00 92.75 104 GLU A O 1
ATOM 839 N N . ASP A 1 105 ? 4.577 2.492 -12.664 1.00 91.44 105 ASP A N 1
ATOM 840 C CA . ASP A 1 105 ? 5.499 3.084 -13.632 1.00 91.44 105 ASP A CA 1
ATOM 841 C C . ASP A 1 105 ? 6.911 2.490 -13.505 1.00 91.44 105 ASP A C 1
ATOM 843 O O . ASP A 1 105 ? 7.557 2.211 -14.515 1.00 91.44 105 ASP A O 1
ATOM 847 N N . LEU A 1 106 ? 7.396 2.222 -12.288 1.00 91.75 106 LEU A N 1
ATOM 848 C CA . LEU A 1 106 ? 8.699 1.582 -12.085 1.00 91.75 106 LEU A CA 1
ATOM 849 C C . LEU A 1 106 ? 8.738 0.148 -12.637 1.00 91.75 106 LEU A C 1
ATOM 851 O O . LEU A 1 106 ? 9.719 -0.233 -13.276 1.00 91.75 106 LEU A O 1
ATOM 855 N N . ILE A 1 107 ? 7.686 -0.645 -12.412 1.00 91.38 107 ILE A N 1
ATOM 856 C CA . ILE A 1 107 ? 7.572 -2.002 -12.974 1.00 91.38 107 ILE A CA 1
ATOM 857 C C . ILE A 1 107 ? 7.477 -1.926 -14.502 1.00 91.38 107 ILE A C 1
ATOM 859 O O . ILE A 1 107 ? 8.122 -2.704 -15.202 1.00 91.38 107 ILE A O 1
ATOM 863 N N . ASN A 1 108 ? 6.735 -0.952 -15.031 1.00 90.25 108 ASN A N 1
ATOM 864 C CA . ASN A 1 108 ? 6.550 -0.765 -16.466 1.00 90.25 108 ASN A CA 1
ATOM 865 C C . ASN A 1 108 ? 7.810 -0.276 -17.195 1.00 90.25 108 ASN A C 1
ATOM 867 O O . ASN A 1 108 ? 7.962 -0.573 -18.378 1.00 90.25 108 ASN A O 1
ATOM 871 N N . ASN A 1 109 ? 8.723 0.428 -16.529 1.00 88.69 109 ASN A N 1
ATOM 872 C CA . ASN A 1 109 ? 9.952 0.929 -17.156 1.00 88.69 109 ASN A CA 1
ATOM 873 C C . ASN A 1 109 ? 11.173 0.021 -16.947 1.00 88.69 109 ASN A C 1
ATOM 875 O O . ASN A 1 109 ? 12.154 0.149 -17.677 1.00 88.69 109 ASN A O 1
ATOM 879 N N . LEU A 1 110 ? 11.140 -0.896 -15.974 1.00 88.88 110 LEU A N 1
ATOM 880 C CA . LEU A 1 110 ? 12.290 -1.735 -15.642 1.00 88.88 110 LEU A CA 1
ATOM 881 C C . LEU A 1 110 ? 12.059 -3.201 -16.034 1.00 88.88 110 LEU A C 1
ATOM 883 O O . LEU A 1 110 ? 11.395 -3.954 -15.321 1.00 88.88 110 LEU A O 1
ATOM 887 N N . ASP A 1 111 ? 12.689 -3.635 -17.128 1.00 85.69 111 ASP A N 1
ATOM 888 C CA . ASP A 1 111 ? 12.546 -4.999 -17.669 1.00 85.69 111 ASP A CA 1
ATOM 889 C C . ASP A 1 111 ? 12.927 -6.091 -16.665 1.00 85.69 111 ASP A C 1
ATOM 891 O O . ASP A 1 111 ? 12.315 -7.156 -16.630 1.00 85.69 111 ASP A O 1
ATOM 895 N N . LEU A 1 112 ? 13.885 -5.808 -15.780 1.00 85.31 112 LEU A N 1
ATOM 896 C CA . LEU A 1 112 ? 14.282 -6.710 -14.702 1.00 85.31 112 LEU A CA 1
ATOM 897 C C . LEU A 1 112 ? 13.124 -7.006 -13.734 1.00 85.31 112 LEU A C 1
ATOM 899 O O . LEU A 1 112 ? 13.037 -8.120 -13.222 1.00 85.31 112 LEU A O 1
ATOM 903 N N . LEU A 1 113 ? 12.216 -6.056 -13.493 1.00 83.69 113 LEU A N 1
ATOM 904 C CA . LEU A 1 113 ? 11.040 -6.295 -12.649 1.00 83.69 113 LEU A CA 1
ATOM 905 C C . LEU A 1 113 ? 9.941 -7.051 -13.400 1.00 83.69 113 LEU A C 1
ATOM 907 O O . LEU A 1 113 ? 9.314 -7.938 -12.816 1.00 83.69 113 LEU A O 1
ATOM 911 N N . LYS A 1 114 ? 9.762 -6.759 -14.694 1.00 83.31 114 LYS A N 1
ATOM 912 C CA . LYS A 1 114 ? 8.815 -7.478 -15.561 1.00 83.31 114 LYS A CA 1
ATOM 913 C C . LYS A 1 114 ? 9.193 -8.942 -15.737 1.00 83.31 114 LYS A C 1
ATOM 915 O O . LYS A 1 114 ? 8.348 -9.814 -15.570 1.00 83.31 114 LYS A O 1
ATOM 920 N N . LEU A 1 115 ? 10.468 -9.218 -16.017 1.00 82.69 115 LEU A N 1
ATOM 921 C CA . LEU A 1 115 ? 10.976 -10.572 -16.245 1.00 82.69 115 LEU A CA 1
ATOM 922 C C . LEU A 1 115 ? 10.783 -11.466 -15.013 1.00 82.69 115 LEU A C 1
ATOM 924 O O . LEU A 1 115 ? 10.482 -12.647 -15.140 1.00 82.69 115 LEU A O 1
ATOM 928 N N . ASN A 1 116 ? 10.897 -10.886 -13.816 1.00 81.75 116 ASN A N 1
ATOM 929 C CA . ASN A 1 116 ? 10.682 -11.590 -12.553 1.00 81.75 116 ASN A CA 1
ATOM 930 C C . ASN A 1 116 ? 9.205 -11.623 -12.106 1.00 81.75 116 ASN A C 1
ATOM 932 O O . ASN A 1 116 ? 8.925 -12.089 -11.003 1.00 81.75 116 ASN A O 1
ATOM 936 N N . SER A 1 117 ? 8.265 -11.146 -12.938 1.00 82.38 117 SER A N 1
ATOM 937 C CA . SER A 1 117 ? 6.815 -11.144 -12.671 1.00 82.38 117 SER A CA 1
ATOM 938 C C . SER A 1 117 ? 6.456 -10.588 -11.286 1.00 82.38 117 SER A C 1
ATOM 940 O O . SER A 1 117 ? 5.700 -11.190 -10.520 1.00 82.38 117 SER A O 1
ATOM 942 N N . ILE A 1 118 ? 7.057 -9.452 -10.925 1.00 85.06 118 ILE A N 1
ATOM 943 C CA . ILE A 1 118 ? 6.900 -8.868 -9.593 1.00 85.06 118 ILE A CA 1
ATOM 944 C C . ILE A 1 118 ? 5.608 -8.052 -9.526 1.00 85.06 118 ILE A C 1
ATOM 946 O O . ILE A 1 118 ? 5.394 -7.138 -10.317 1.00 85.06 118 ILE A O 1
ATOM 950 N N . SER A 1 119 ? 4.773 -8.352 -8.531 1.00 88.31 119 SER A N 1
ATOM 951 C CA . SER A 1 119 ? 3.563 -7.581 -8.235 1.00 88.31 119 SER A CA 1
ATOM 952 C C . SER A 1 119 ? 3.874 -6.285 -7.477 1.00 88.31 119 SER A C 1
ATOM 954 O O . SER A 1 119 ? 4.822 -6.220 -6.691 1.00 88.31 119 SER A O 1
ATOM 956 N N . ILE A 1 120 ? 3.022 -5.269 -7.637 1.00 89.75 120 ILE A N 1
ATOM 957 C CA . ILE A 1 120 ? 3.087 -3.981 -6.921 1.00 89.75 120 ILE A CA 1
ATOM 958 C C . ILE A 1 120 ? 3.137 -4.178 -5.397 1.00 89.75 120 ILE A C 1
ATOM 960 O O . ILE A 1 120 ? 3.875 -3.472 -4.706 1.00 89.75 120 ILE A O 1
ATOM 964 N N . SER A 1 121 ? 2.414 -5.173 -4.868 1.00 88.50 121 SER A N 1
ATOM 965 C CA . SER A 1 121 ? 2.383 -5.491 -3.431 1.00 88.50 121 SER A CA 1
ATOM 966 C C . SER A 1 121 ? 3.732 -5.977 -2.887 1.00 88.50 121 SER A C 1
ATOM 968 O O . SER A 1 121 ? 4.019 -5.826 -1.697 1.00 88.50 121 SER A O 1
ATOM 970 N N . CYS A 1 122 ? 4.588 -6.518 -3.755 1.00 89.62 122 CYS A N 1
ATOM 971 C CA . CYS A 1 122 ? 5.929 -6.964 -3.402 1.00 89.62 122 CYS A CA 1
ATOM 972 C C . CYS A 1 122 ? 6.934 -5.801 -3.334 1.00 89.62 122 CYS A C 1
ATOM 974 O O . CYS A 1 122 ? 8.036 -6.000 -2.819 1.00 89.62 122 CYS A O 1
ATOM 976 N N . LEU A 1 123 ? 6.594 -4.595 -3.812 1.00 91.19 123 LEU A N 1
ATOM 977 C CA . LEU A 1 123 ? 7.473 -3.425 -3.745 1.00 91.19 123 LEU A CA 1
ATOM 978 C C . LEU A 1 123 ? 7.163 -2.575 -2.513 1.00 91.19 123 LEU A C 1
ATOM 980 O O . LEU A 1 123 ? 6.046 -2.091 -2.319 1.00 91.19 123 LEU A O 1
ATOM 984 N N . LYS A 1 124 ? 8.196 -2.301 -1.715 1.00 93.12 124 LYS A N 1
ATOM 985 C CA . LYS A 1 124 ? 8.140 -1.314 -0.630 1.00 93.12 124 LYS A CA 1
ATOM 986 C C . LYS A 1 124 ? 9.096 -0.174 -0.930 1.00 93.12 124 LYS A C 1
ATOM 988 O O . LYS A 1 124 ? 10.288 -0.403 -1.125 1.00 93.12 124 LYS A O 1
ATOM 993 N N . PHE A 1 125 ? 8.564 1.043 -0.958 1.00 93.81 125 PHE A N 1
ATOM 994 C CA . PHE A 1 125 ? 9.341 2.267 -1.124 1.00 93.81 125 PHE A CA 1
ATOM 995 C C . PHE A 1 125 ? 9.592 2.892 0.239 1.00 93.81 125 PHE A C 1
ATOM 997 O O . PHE A 1 125 ? 8.685 2.975 1.070 1.00 93.81 125 PHE A O 1
ATOM 1004 N N . LEU A 1 126 ? 10.831 3.314 0.466 1.00 92.25 126 LEU A N 1
ATOM 1005 C CA . LEU A 1 126 ? 11.259 3.920 1.711 1.00 92.25 126 LEU A CA 1
ATOM 1006 C C . LEU A 1 126 ? 11.970 5.242 1.452 1.00 92.25 126 LEU A C 1
ATOM 1008 O O . LEU A 1 126 ? 12.827 5.331 0.576 1.00 92.25 126 LEU A O 1
ATOM 1012 N N . ILE A 1 127 ? 11.676 6.240 2.278 1.00 90.81 127 ILE A N 1
ATOM 1013 C CA . ILE A 1 127 ? 12.429 7.496 2.349 1.00 90.81 127 ILE A CA 1
ATOM 1014 C C . ILE A 1 127 ? 13.032 7.578 3.748 1.00 90.81 127 ILE A C 1
ATOM 1016 O O . ILE A 1 127 ? 12.311 7.454 4.737 1.00 90.81 127 ILE A O 1
ATOM 1020 N N . LYS A 1 128 ? 14.356 7.767 3.848 1.00 86.56 128 LYS A N 1
ATOM 1021 C CA . LYS A 1 128 ? 15.080 7.851 5.137 1.00 86.56 128 LYS A CA 1
ATOM 1022 C C . LYS A 1 128 ? 14.745 6.691 6.101 1.00 86.56 128 LYS A C 1
ATOM 1024 O O . LYS A 1 128 ? 14.631 6.888 7.304 1.00 86.56 128 LYS A O 1
ATOM 1029 N N . GLY A 1 129 ? 14.536 5.485 5.565 1.00 85.25 129 GLY A N 1
ATOM 1030 C CA . GLY A 1 129 ? 14.186 4.289 6.344 1.00 85.25 129 GLY A CA 1
ATOM 1031 C C . GLY A 1 129 ? 12.704 4.144 6.721 1.00 85.25 129 GLY A C 1
ATOM 1032 O O . GLY A 1 129 ? 12.323 3.098 7.239 1.00 85.25 129 GLY A O 1
ATOM 1033 N N . LYS A 1 130 ? 11.843 5.128 6.423 1.00 90.12 130 LYS A N 1
ATOM 1034 C CA . LYS A 1 130 ? 10.390 5.033 6.637 1.00 90.12 130 LYS A CA 1
ATOM 1035 C C . LYS A 1 130 ? 9.696 4.491 5.392 1.00 90.12 130 LYS A C 1
ATOM 1037 O O . LYS A 1 130 ? 9.885 5.037 4.308 1.00 90.12 130 LYS A O 1
ATOM 1042 N N . VAL A 1 131 ? 8.863 3.462 5.555 1.00 92.25 131 VAL A N 1
ATOM 1043 C CA . VAL A 1 131 ? 8.013 2.926 4.479 1.00 92.25 131 VAL A CA 1
ATOM 1044 C C . VAL A 1 131 ? 6.901 3.923 4.153 1.00 92.25 131 VAL A C 1
ATOM 1046 O O . VAL A 1 131 ? 6.226 4.417 5.058 1.00 92.25 131 VAL A O 1
ATOM 1049 N N . ILE A 1 132 ? 6.720 4.214 2.865 1.00 93.06 132 ILE A N 1
ATOM 1050 C CA . ILE A 1 132 ? 5.672 5.110 2.371 1.00 93.06 132 ILE A CA 1
ATOM 1051 C C . ILE A 1 132 ? 4.505 4.284 1.824 1.00 93.06 132 ILE A C 1
ATOM 1053 O O . ILE A 1 132 ? 4.709 3.311 1.096 1.00 93.06 132 ILE A O 1
ATOM 1057 N N . ASN A 1 133 ? 3.286 4.686 2.187 1.00 92.88 133 ASN A N 1
ATOM 1058 C CA . ASN A 1 133 ? 2.054 4.038 1.750 1.00 92.88 133 ASN A CA 1
ATOM 1059 C C . ASN A 1 133 ? 1.660 4.464 0.331 1.00 92.88 133 ASN A C 1
ATOM 1061 O O . ASN A 1 133 ? 1.954 5.574 -0.109 1.00 92.88 133 ASN A O 1
ATOM 1065 N N . ASP A 1 134 ? 0.907 3.599 -0.339 1.00 91.69 134 ASP A N 1
ATOM 1066 C CA . ASP A 1 134 ? 0.534 3.738 -1.751 1.00 91.69 134 ASP A CA 1
ATOM 1067 C C . ASP A 1 134 ? -0.367 4.947 -2.043 1.00 91.69 134 ASP A C 1
ATOM 1069 O O . ASP A 1 134 ? -0.298 5.521 -3.129 1.00 91.69 134 ASP A O 1
ATOM 1073 N N . ASN A 1 135 ? -1.149 5.383 -1.051 1.00 91.69 135 ASN A N 1
ATOM 1074 C CA . ASN A 1 135 ? -2.103 6.491 -1.171 1.00 91.69 135 ASN A CA 1
ATOM 1075 C C . ASN A 1 135 ? -1.470 7.882 -1.014 1.00 91.69 135 ASN A C 1
ATOM 1077 O O . ASN A 1 135 ? -2.166 8.886 -1.141 1.00 91.69 135 ASN A O 1
ATOM 1081 N N . VAL A 1 136 ? -0.178 7.961 -0.687 1.00 90.25 136 VAL A N 1
ATOM 1082 C CA . VAL A 1 136 ? 0.503 9.243 -0.468 1.00 90.25 136 VAL A CA 1
ATOM 1083 C C . VAL A 1 136 ? 0.832 9.886 -1.816 1.00 90.25 136 VAL A C 1
ATOM 1085 O O . VAL A 1 136 ? 1.309 9.206 -2.729 1.00 90.25 136 VAL A O 1
ATOM 1088 N N . PHE A 1 137 ? 0.597 11.193 -1.945 1.00 89.44 137 PHE A N 1
ATOM 1089 C CA . PHE A 1 137 ? 1.004 11.954 -3.125 1.00 89.44 137 PHE A CA 1
ATOM 1090 C C . PHE A 1 137 ? 2.464 12.390 -3.026 1.00 89.44 137 PHE A C 1
ATOM 1092 O O . PHE A 1 137 ? 2.960 12.722 -1.949 1.00 89.44 137 PHE A O 1
ATOM 1099 N N . LEU A 1 138 ? 3.146 12.463 -4.169 1.00 86.50 138 LEU A N 1
ATOM 1100 C CA . LEU A 1 138 ? 4.537 12.917 -4.221 1.00 86.50 138 LEU A CA 1
ATOM 1101 C C . LEU A 1 138 ? 4.719 14.349 -3.702 1.00 86.50 138 LEU A C 1
ATOM 1103 O O . LEU A 1 138 ? 5.692 14.622 -3.003 1.00 86.50 138 LEU A O 1
ATOM 1107 N N . LYS A 1 139 ? 3.762 15.243 -3.974 1.00 84.44 139 LYS A N 1
ATOM 1108 C CA . LYS A 1 139 ? 3.772 16.622 -3.456 1.00 84.44 139 LYS A CA 1
ATOM 1109 C C . LYS A 1 139 ? 3.795 16.711 -1.922 1.00 84.44 139 LYS A C 1
ATOM 1111 O O . LYS A 1 139 ? 4.344 17.671 -1.404 1.00 84.44 139 LYS A O 1
ATOM 1116 N N . ASP A 1 140 ? 3.239 15.725 -1.213 1.00 83.25 140 ASP A N 1
ATOM 1117 C CA . ASP A 1 140 ? 3.154 15.733 0.257 1.00 83.25 140 ASP A CA 1
ATOM 1118 C C . ASP A 1 140 ? 4.465 15.251 0.905 1.00 83.25 140 ASP A C 1
ATOM 1120 O O . ASP A 1 140 ? 4.696 15.444 2.097 1.00 83.25 140 ASP A O 1
ATOM 1124 N N . LEU A 1 141 ? 5.329 14.595 0.123 1.00 79.38 141 LEU A N 1
ATOM 1125 C CA . LEU A 1 141 ? 6.632 14.085 0.561 1.00 79.38 141 LEU A CA 1
ATOM 1126 C C . LEU A 1 141 ? 7.754 15.110 0.370 1.00 79.38 141 LEU A C 1
ATOM 1128 O O . LEU A 1 141 ? 8.837 14.953 0.938 1.00 79.38 141 LEU A O 1
ATOM 1132 N N . ILE A 1 142 ? 7.503 16.142 -0.434 1.00 74.94 142 ILE A N 1
ATOM 1133 C CA . ILE A 1 142 ? 8.446 17.214 -0.722 1.00 74.94 142 ILE A CA 1
ATOM 1134 C C . ILE A 1 142 ? 8.045 18.418 0.114 1.00 74.94 142 ILE A C 1
ATOM 1136 O O . ILE A 1 142 ? 7.010 19.038 -0.114 1.00 74.94 142 ILE A O 1
ATOM 1140 N N . ASN A 1 143 ? 8.919 18.813 1.033 1.00 63.84 143 ASN A N 1
ATOM 1141 C CA . ASN A 1 143 ? 8.883 20.182 1.515 1.00 63.84 143 ASN A CA 1
ATOM 1142 C C . ASN A 1 143 ? 9.416 21.036 0.369 1.00 63.84 143 ASN A C 1
ATOM 1144 O O . ASN A 1 143 ? 10.613 20.997 0.079 1.00 63.84 143 ASN A O 1
ATOM 1148 N N . PHE A 1 144 ? 8.531 21.744 -0.332 1.00 55.75 144 PHE A N 1
ATOM 1149 C CA . PHE A 1 144 ? 8.937 22.745 -1.313 1.00 55.75 144 PHE A CA 1
ATOM 1150 C C . PHE A 1 144 ? 9.622 23.887 -0.559 1.00 55.75 144 PHE A C 1
ATOM 1152 O O . PHE A 1 144 ? 8.999 24.881 -0.206 1.00 55.75 144 PHE A O 1
ATOM 1159 N N . THR A 1 145 ? 10.906 23.728 -0.251 1.00 45.72 145 THR A N 1
ATOM 1160 C CA . THR A 1 145 ? 11.732 24.817 0.257 1.00 45.72 145 THR A CA 1
ATOM 1161 C C . THR A 1 145 ? 11.989 25.757 -0.917 1.00 45.72 145 THR A C 1
ATOM 1163 O O . THR A 1 145 ? 12.898 25.493 -1.689 1.00 45.72 145 THR A O 1
ATOM 1166 N N . ASN A 1 146 ? 11.100 26.742 -1.094 1.00 46.81 146 ASN A N 1
ATOM 1167 C CA . ASN A 1 146 ? 11.176 28.064 -1.754 1.00 46.81 146 ASN A CA 1
ATOM 1168 C C . ASN A 1 146 ? 12.229 28.385 -2.847 1.00 46.81 146 ASN A C 1
ATOM 1170 O O . ASN A 1 146 ? 12.451 29.556 -3.131 1.00 46.81 146 ASN A O 1
ATOM 1174 N N . ASP A 1 147 ? 12.827 27.408 -3.519 1.00 53.97 147 ASP A N 1
ATOM 1175 C CA . ASP A 1 147 ? 13.707 27.607 -4.669 1.00 53.97 147 ASP A CA 1
ATOM 1176 C C . ASP A 1 147 ? 12.956 27.180 -5.932 1.00 53.97 147 ASP A C 1
ATOM 1178 O O . ASP A 1 147 ? 13.099 26.066 -6.435 1.00 53.97 147 ASP A O 1
ATOM 1182 N N . GLU A 1 148 ? 12.141 28.089 -6.468 1.00 57.97 148 GLU A N 1
ATOM 1183 C CA . GLU A 1 148 ? 11.254 27.875 -7.626 1.00 57.97 148 GLU A CA 1
ATOM 1184 C C . GLU A 1 148 ? 11.975 27.468 -8.931 1.00 57.97 148 GLU A C 1
ATOM 1186 O O . GLU A 1 148 ? 11.329 27.186 -9.937 1.00 57.97 148 GLU A O 1
ATOM 1191 N N . LYS A 1 149 ? 13.315 27.420 -8.934 1.00 57.09 149 LYS A N 1
ATOM 1192 C CA . LYS A 1 149 ? 14.147 27.132 -10.114 1.00 57.09 149 LYS A CA 1
ATOM 1193 C C . LYS A 1 149 ? 14.820 25.760 -10.120 1.00 57.09 149 LYS A C 1
ATOM 1195 O O . LYS A 1 149 ? 15.471 25.433 -11.111 1.00 57.09 149 LYS A O 1
ATOM 1200 N N . LYS A 1 150 ? 14.698 24.954 -9.060 1.00 63.97 150 LYS A N 1
ATOM 1201 C CA . LYS A 1 150 ? 15.247 23.588 -9.048 1.00 63.97 150 LYS A CA 1
ATOM 1202 C C . LYS A 1 150 ? 14.128 22.564 -9.172 1.00 63.97 150 LYS A C 1
ATOM 1204 O O . LYS A 1 150 ? 13.140 22.628 -8.447 1.00 63.97 150 LYS A O 1
ATOM 1209 N N . ILE A 1 151 ? 14.309 21.605 -10.080 1.00 67.81 151 ILE A N 1
ATOM 1210 C CA . ILE A 1 151 ? 13.481 20.398 -10.125 1.00 67.81 151 ILE A CA 1
ATOM 1211 C C . ILE A 1 151 ? 13.723 19.673 -8.795 1.00 67.81 151 ILE A C 1
ATOM 1213 O O . ILE A 1 151 ? 14.875 19.364 -8.487 1.00 67.81 151 ILE A O 1
ATOM 1217 N N . PRO A 1 152 ? 12.695 19.462 -7.959 1.00 75.75 152 PRO A N 1
ATOM 1218 C CA . PRO A 1 152 ? 12.880 18.767 -6.697 1.00 75.75 152 PRO A CA 1
ATOM 1219 C C . PRO A 1 152 ? 13.266 17.307 -6.963 1.00 75.75 152 PRO A C 1
ATOM 1221 O O . PRO A 1 152 ? 12.615 16.612 -7.745 1.00 75.75 152 PRO A O 1
ATOM 1224 N N . GLU A 1 153 ? 14.323 16.851 -6.296 1.00 82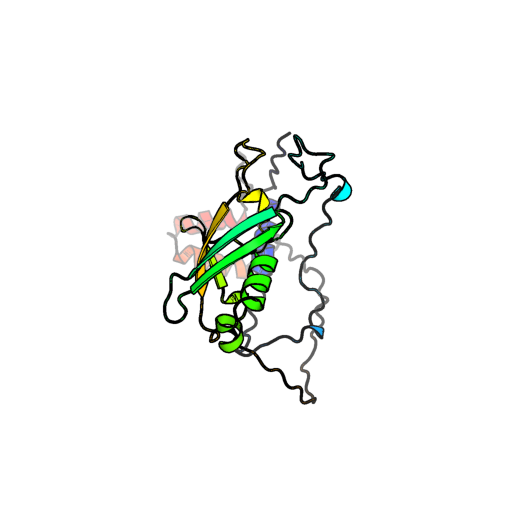.12 153 GLU A N 1
ATOM 1225 C CA . GLU A 1 153 ? 14.838 15.486 -6.397 1.00 82.12 153 GLU A CA 1
ATOM 1226 C C . GLU A 1 153 ? 14.424 14.668 -5.164 1.00 82.12 153 GLU A C 1
ATOM 1228 O O . GLU A 1 153 ? 14.619 15.099 -4.023 1.00 82.12 153 GLU A O 1
ATOM 1233 N N . ILE A 1 154 ? 13.878 13.466 -5.370 1.00 85.88 154 ILE A N 1
ATOM 1234 C CA . ILE A 1 154 ? 13.561 12.515 -4.290 1.00 85.88 154 ILE A CA 1
ATOM 1235 C C . ILE A 1 154 ? 14.331 11.218 -4.509 1.00 85.88 154 ILE A C 1
ATOM 1237 O O . ILE A 1 154 ? 14.296 10.646 -5.593 1.00 85.88 154 ILE A O 1
ATOM 1241 N N . SER A 1 155 ? 14.958 10.692 -3.454 1.00 89.25 155 SER A N 1
ATOM 1242 C CA . SER A 1 155 ? 15.563 9.358 -3.471 1.00 89.25 155 SER A CA 1
ATOM 1243 C C . SER A 1 155 ? 14.762 8.368 -2.624 1.00 89.25 155 SER A C 1
ATOM 1245 O O . SER A 1 155 ? 14.620 8.539 -1.410 1.00 89.25 155 SER A O 1
ATOM 1247 N N . PHE A 1 156 ? 14.270 7.311 -3.268 1.00 91.81 156 PHE A N 1
ATOM 1248 C CA . PHE A 1 156 ? 13.626 6.166 -2.639 1.00 91.81 156 PHE A CA 1
ATOM 1249 C C . PHE A 1 156 ? 14.583 4.981 -2.549 1.00 91.81 156 PHE A C 1
ATOM 1251 O O . PHE A 1 156 ? 15.205 4.564 -3.529 1.00 91.81 156 PHE A O 1
ATOM 1258 N N . MET A 1 157 ? 14.620 4.364 -1.375 1.00 91.88 157 MET A N 1
ATOM 1259 C CA . MET A 1 157 ? 15.130 3.009 -1.218 1.00 91.88 157 MET A CA 1
ATOM 1260 C C . MET A 1 157 ? 14.003 2.027 -1.526 1.00 91.88 157 MET A C 1
ATOM 1262 O O . MET A 1 157 ? 12.897 2.168 -1.007 1.00 91.88 157 MET A O 1
ATOM 1266 N N . VAL A 1 158 ? 14.276 1.030 -2.361 1.00 92.50 158 VAL A N 1
ATOM 1267 C CA . VAL A 1 158 ? 13.284 0.036 -2.780 1.00 92.50 158 VAL A CA 1
ATOM 1268 C C . VAL A 1 158 ? 13.643 -1.324 -2.199 1.00 92.50 158 VAL A C 1
ATOM 1270 O O . VAL A 1 158 ? 14.783 -1.784 -2.293 1.00 92.50 158 VAL A O 1
ATOM 1273 N N . ILE A 1 159 ? 12.658 -1.980 -1.596 1.00 91.31 159 ILE A N 1
ATOM 1274 C CA . ILE A 1 159 ? 12.736 -3.389 -1.220 1.00 91.31 159 ILE A CA 1
ATOM 1275 C C . ILE A 1 159 ? 11.814 -4.162 -2.149 1.00 91.31 159 ILE A C 1
ATOM 1277 O O . ILE A 1 159 ? 10.629 -3.850 -2.252 1.00 91.31 159 ILE A O 1
ATOM 1281 N N . VAL A 1 160 ? 12.375 -5.186 -2.786 1.00 90.56 160 VAL A N 1
ATOM 1282 C CA . VAL A 1 160 ? 11.649 -6.123 -3.638 1.00 90.56 160 VAL A CA 1
ATOM 1283 C C . VAL A 1 160 ? 11.454 -7.428 -2.865 1.00 90.56 160 VAL A C 1
ATOM 1285 O O . VAL A 1 160 ? 12.425 -8.078 -2.464 1.00 90.56 160 VAL A O 1
ATOM 1288 N N . GLY A 1 161 ? 10.199 -7.764 -2.578 1.00 84.06 161 GLY A N 1
ATOM 1289 C CA . GLY A 1 161 ? 9.786 -9.043 -2.006 1.00 84.06 161 GLY A CA 1
ATOM 1290 C C . GLY A 1 161 ? 9.686 -10.141 -3.066 1.00 84.06 161 GLY A C 1
ATOM 1291 O O . GLY A 1 161 ? 9.624 -9.856 -4.259 1.00 84.06 161 GLY A O 1
ATOM 1292 N N . ASN A 1 162 ? 9.661 -11.399 -2.626 1.00 80.06 162 ASN A N 1
ATOM 1293 C CA . ASN A 1 162 ? 9.339 -12.522 -3.498 1.00 80.06 162 ASN A CA 1
ATOM 1294 C C . ASN A 1 162 ? 7.818 -12.615 -3.708 1.00 80.06 162 ASN A C 1
ATOM 1296 O O . ASN A 1 162 ? 7.018 -12.207 -2.869 1.00 80.06 162 ASN A O 1
ATOM 1300 N N . ASN A 1 163 ? 7.432 -13.177 -4.844 1.00 64.25 163 ASN A N 1
ATOM 1301 C CA . ASN A 1 163 ? 6.057 -13.428 -5.280 1.00 64.25 163 ASN A CA 1
ATOM 1302 C C . ASN A 1 163 ? 5.380 -14.615 -4.559 1.00 64.25 163 ASN A C 1
ATOM 1304 O O . ASN A 1 163 ? 4.256 -14.974 -4.884 1.00 64.25 163 ASN A O 1
ATOM 1308 N N . SER A 1 164 ? 6.023 -15.205 -3.546 1.00 54.00 164 SER A N 1
ATOM 1309 C CA . SER A 1 164 ? 5.561 -16.433 -2.882 1.00 54.00 164 SER A CA 1
ATOM 1310 C C . SER A 1 164 ? 4.414 -16.238 -1.875 1.00 54.00 164 SER A C 1
ATOM 1312 O O . SER A 1 164 ? 4.019 -17.202 -1.225 1.00 54.00 164 SER A O 1
ATOM 1314 N N . THR A 1 165 ? 3.882 -15.026 -1.699 1.00 46.97 165 THR A N 1
ATOM 1315 C CA . THR A 1 165 ? 2.840 -14.736 -0.694 1.00 46.97 165 THR A CA 1
ATOM 1316 C C . THR A 1 165 ? 1.516 -14.262 -1.289 1.00 46.97 165 THR A C 1
ATOM 1318 O O . THR A 1 165 ? 0.738 -13.585 -0.619 1.00 46.97 165 THR A O 1
ATOM 1321 N N . VAL A 1 166 ? 1.211 -14.670 -2.521 1.00 44.91 166 VAL A N 1
ATOM 1322 C CA . VAL A 1 166 ? -0.175 -14.749 -3.004 1.00 44.91 166 VAL A CA 1
ATOM 1323 C C . VAL A 1 166 ? -0.651 -16.185 -2.801 1.00 44.91 166 VAL A C 1
ATOM 1325 O O . VAL A 1 166 ? -0.445 -17.055 -3.638 1.00 44.91 166 VAL A O 1
ATOM 1328 N N . SER A 1 167 ? -1.240 -16.452 -1.634 1.00 37.94 167 SER A N 1
ATOM 1329 C CA . SER A 1 167 ? -2.064 -17.645 -1.437 1.00 37.94 167 SER A CA 1
ATOM 1330 C C . SER A 1 167 ? -3.356 -17.432 -2.226 1.00 37.94 167 SER A C 1
ATOM 1332 O O . SER A 1 167 ? -4.296 -16.794 -1.754 1.00 37.94 167 SER A O 1
ATOM 1334 N N . SER A 1 168 ? -3.357 -17.893 -3.472 1.00 39.44 168 SER A N 1
ATOM 1335 C CA . SER A 1 168 ? -4.550 -18.011 -4.301 1.00 39.44 168 SER A CA 1
ATOM 1336 C C . SER A 1 168 ? -5.399 -19.155 -3.743 1.00 39.44 168 SER A C 1
ATOM 1338 O O . SER A 1 168 ? -5.030 -20.321 -3.863 1.00 39.44 168 SER A O 1
ATOM 1340 N N . ARG A 1 169 ? -6.520 -18.836 -3.089 1.00 37.47 169 ARG A N 1
ATOM 1341 C CA . ARG A 1 169 ? -7.614 -19.795 -2.897 1.00 37.47 169 ARG A CA 1
ATOM 1342 C C . ARG A 1 169 ? -8.370 -19.883 -4.222 1.00 37.47 169 ARG A C 1
ATOM 1344 O O . ARG A 1 169 ? -9.144 -18.986 -4.538 1.00 37.47 169 ARG A O 1
ATOM 1351 N N . ASP A 1 170 ? -8.107 -20.941 -4.980 1.00 35.88 170 ASP A N 1
ATOM 1352 C CA . ASP A 1 170 ? -8.925 -21.348 -6.121 1.00 35.88 170 ASP A CA 1
ATOM 1353 C C . ASP A 1 170 ? -10.269 -21.897 -5.620 1.00 35.88 170 ASP A C 1
ATOM 1355 O O . ASP A 1 170 ? -10.316 -22.856 -4.850 1.00 35.88 170 ASP A O 1
ATOM 1359 N N . THR A 1 171 ? -11.374 -21.306 -6.072 1.00 35.19 171 THR A N 1
ATOM 1360 C CA . THR A 1 171 ? -12.723 -21.876 -5.970 1.00 35.19 171 THR A CA 1
ATOM 1361 C C . THR A 1 171 ? -13.223 -22.208 -7.370 1.00 35.19 171 THR A C 1
ATOM 1363 O O . THR A 1 171 ? -13.789 -21.374 -8.074 1.00 35.19 171 THR A O 1
ATOM 1366 N N . THR A 1 172 ? -13.034 -23.460 -7.776 1.00 36.38 172 THR A N 1
ATOM 1367 C CA . THR A 1 172 ? -13.825 -24.087 -8.842 1.00 36.38 172 THR A CA 1
ATOM 1368 C C . THR A 1 172 ? -15.184 -24.539 -8.287 1.00 36.38 172 THR A C 1
ATOM 1370 O O . THR A 1 172 ? -15.211 -25.155 -7.220 1.00 36.38 172 THR A O 1
ATOM 1373 N N . PRO A 1 173 ? -16.310 -24.280 -8.979 1.00 46.78 173 PRO A N 1
ATOM 1374 C CA . PRO A 1 173 ? -17.644 -24.665 -8.524 1.00 46.78 173 PRO A CA 1
ATOM 1375 C C . PRO A 1 173 ? -18.067 -26.032 -9.091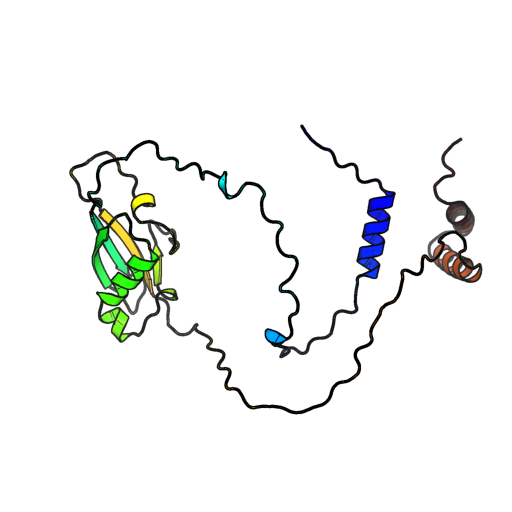 1.00 46.78 173 PRO A C 1
ATOM 1377 O O . PRO A 1 173 ? -17.983 -26.245 -10.298 1.00 46.78 173 PRO A O 1
ATOM 1380 N N . ILE A 1 174 ? -18.586 -26.932 -8.245 1.00 35.69 174 ILE A N 1
ATOM 1381 C CA . ILE A 1 174 ? -19.364 -28.124 -8.646 1.00 35.69 174 ILE A CA 1
ATOM 1382 C C . ILE A 1 174 ? -20.565 -28.278 -7.676 1.00 35.69 174 ILE A C 1
ATOM 1384 O O . ILE A 1 174 ? -20.421 -27.933 -6.501 1.00 35.69 174 ILE A O 1
ATOM 1388 N N . PRO A 1 175 ? -21.762 -28.695 -8.151 1.00 41.31 175 PRO A N 1
ATOM 1389 C CA . PRO A 1 175 ? -23.052 -28.332 -7.563 1.00 41.31 175 PRO A CA 1
ATOM 1390 C C . PRO A 1 175 ? -23.699 -29.403 -6.656 1.00 41.31 175 PRO A C 1
ATOM 1392 O O . PRO A 1 175 ? -23.513 -30.594 -6.860 1.00 41.31 175 PRO A O 1
ATOM 1395 N N . MET A 1 176 ? -24.536 -28.913 -5.727 1.00 39.34 176 MET A N 1
ATOM 1396 C CA . MET A 1 176 ? -25.873 -29.399 -5.314 1.00 39.34 176 MET A CA 1
ATOM 1397 C C . MET A 1 176 ? -26.065 -30.887 -4.930 1.00 39.34 176 MET A C 1
ATOM 1399 O O . MET A 1 176 ? -26.144 -31.731 -5.814 1.00 39.34 176 MET A O 1
ATOM 1403 N N . ASN A 1 177 ? -26.333 -31.186 -3.643 1.00 32.62 177 ASN A N 1
ATOM 1404 C CA . ASN A 1 177 ? -27.666 -31.634 -3.181 1.00 32.62 177 ASN A CA 1
ATOM 1405 C C . ASN A 1 177 ? -27.791 -31.863 -1.653 1.00 32.62 177 ASN A C 1
ATOM 1407 O O . ASN A 1 177 ? -26.944 -32.518 -1.061 1.00 32.62 177 ASN A O 1
ATOM 1411 N N . LEU A 1 178 ? -28.908 -31.351 -1.111 1.00 43.44 178 LEU A N 1
ATOM 1412 C CA . LEU A 1 178 ? -29.783 -31.843 -0.026 1.00 43.44 178 LEU A CA 1
ATOM 1413 C C . LEU A 1 178 ? -29.194 -32.449 1.271 1.00 43.44 178 LEU A C 1
ATOM 1415 O O . LEU A 1 178 ? -28.696 -33.566 1.267 1.00 43.44 178 LEU A O 1
ATOM 1419 N N . GLU A 1 179 ? -29.425 -31.773 2.406 1.00 34.78 179 GLU A N 1
ATOM 1420 C CA . GLU A 1 179 ? -30.468 -32.132 3.397 1.00 34.78 179 GLU A CA 1
ATOM 1421 C C . GLU A 1 179 ? -30.462 -31.116 4.563 1.00 34.78 179 GLU A C 1
ATOM 1423 O O . GLU A 1 179 ? -29.489 -30.991 5.304 1.00 34.78 179 GLU A O 1
ATOM 1428 N N . ASP A 1 180 ? -31.556 -30.363 4.706 1.00 40.81 180 ASP A N 1
ATOM 1429 C CA . ASP A 1 180 ? -31.802 -29.448 5.827 1.00 40.81 180 ASP A CA 1
ATOM 1430 C C . ASP A 1 180 ? -32.224 -30.220 7.093 1.00 40.81 180 ASP A C 1
ATOM 1432 O O . ASP A 1 180 ? -33.108 -31.079 7.015 1.00 40.81 180 ASP A O 1
ATOM 1436 N N . PRO A 1 181 ? -31.742 -29.839 8.290 1.00 46.84 181 PRO A N 1
ATOM 1437 C CA . PRO A 1 181 ? -32.499 -29.974 9.527 1.00 46.84 181 PRO A CA 1
ATOM 1438 C C . PRO A 1 181 ? -33.068 -28.605 9.970 1.00 46.84 181 PRO A C 1
ATOM 1440 O O . PRO A 1 181 ? -32.636 -27.550 9.503 1.00 46.84 181 PRO A O 1
ATOM 1443 N N . PRO A 1 182 ? -34.103 -28.598 10.827 1.00 38.41 182 PRO A N 1
ATOM 1444 C CA . PRO A 1 182 ? -35.201 -27.644 10.748 1.00 38.41 182 PRO A CA 1
ATOM 1445 C C . PRO A 1 182 ? -34.835 -26.241 11.236 1.00 38.41 182 PRO A C 1
ATOM 1447 O O . PRO A 1 182 ? -34.177 -26.053 12.259 1.00 38.41 182 PRO A O 1
ATOM 1450 N N . ILE A 1 183 ? -35.383 -25.245 10.539 1.00 38.94 183 ILE A N 1
ATOM 1451 C CA . ILE A 1 183 ? -35.502 -23.866 11.010 1.00 38.94 183 ILE A CA 1
ATOM 1452 C C . ILE A 1 183 ? -36.414 -23.882 12.242 1.00 38.94 183 ILE A C 1
ATOM 1454 O O . ILE A 1 183 ? -37.635 -23.981 12.123 1.00 38.94 183 ILE A O 1
ATOM 1458 N N . ILE A 1 184 ? -35.833 -23.783 13.437 1.00 36.06 184 ILE A N 1
ATOM 1459 C CA . ILE A 1 184 ? -36.600 -23.432 14.632 1.00 36.06 184 ILE A CA 1
ATOM 1460 C C . ILE A 1 184 ? -36.836 -21.921 14.566 1.00 36.06 184 ILE A C 1
ATOM 1462 O O . ILE A 1 184 ? -35.971 -21.116 14.911 1.00 36.06 184 ILE A O 1
ATOM 1466 N N . SER A 1 185 ? -38.022 -21.541 14.097 1.00 39.75 185 SER A N 1
ATOM 1467 C CA . SER A 1 185 ? -38.578 -20.205 14.293 1.00 39.75 185 SER A CA 1
ATOM 1468 C C . SER A 1 185 ? -38.775 -19.965 15.790 1.00 39.75 185 SER A C 1
ATOM 1470 O O . SER A 1 185 ? -39.740 -20.452 16.370 1.00 39.75 185 SER A O 1
ATOM 1472 N N . LEU A 1 186 ? -37.887 -19.200 16.424 1.00 33.16 186 LEU A N 1
ATOM 1473 C CA . LEU A 1 186 ? -38.137 -18.630 17.750 1.00 33.16 186 LEU A CA 1
ATOM 1474 C C . LEU A 1 186 ? -38.692 -17.213 17.584 1.00 33.16 186 LEU A C 1
ATOM 1476 O O . LEU A 1 186 ? -38.014 -16.214 17.807 1.00 33.16 186 LEU A O 1
ATOM 1480 N N . GLN A 1 187 ? -39.964 -17.142 17.192 1.00 42.31 187 GLN A N 1
ATOM 1481 C CA . GLN A 1 187 ? -40.847 -16.122 17.747 1.00 42.31 187 GLN A CA 1
ATOM 1482 C C . GLN A 1 187 ? -41.130 -16.558 19.185 1.00 42.31 187 GLN A C 1
ATOM 1484 O O . GLN A 1 187 ? -41.976 -17.418 19.415 1.00 42.31 187 GLN A O 1
ATOM 1489 N N . GLN A 1 188 ? -40.394 -16.019 20.151 1.00 35.44 188 GLN A N 1
ATOM 1490 C CA . GLN A 1 188 ? -40.793 -16.135 21.546 1.00 35.44 188 GLN A CA 1
ATOM 1491 C C . GLN A 1 188 ? -40.784 -14.743 22.161 1.00 35.44 188 GLN A C 1
ATOM 1493 O O . GLN A 1 188 ? -39.745 -14.093 22.272 1.00 35.44 188 GLN A O 1
ATOM 1498 N N . GLU A 1 189 ? -41.991 -14.275 22.467 1.00 37.88 189 GLU A N 1
ATOM 1499 C CA . GLU A 1 189 ? -42.247 -13.071 23.242 1.00 37.88 189 GLU A CA 1
ATOM 1500 C C . GLU A 1 189 ? -41.477 -13.113 24.573 1.00 37.88 189 GLU A C 1
ATOM 1502 O O . GLU A 1 189 ? -41.213 -14.195 25.111 1.00 37.88 189 GLU A O 1
ATOM 1507 N N . PRO A 1 190 ? -41.096 -11.945 25.116 1.00 38.62 190 PRO A N 1
ATOM 1508 C CA . PRO A 1 190 ? -40.342 -11.869 26.354 1.00 38.62 190 PRO A CA 1
ATOM 1509 C C . PRO A 1 190 ? -41.181 -12.428 27.505 1.00 38.62 190 PRO A C 1
ATOM 1511 O O . PRO A 1 190 ? -42.108 -11.781 27.989 1.00 38.62 190 PRO A O 1
ATOM 1514 N N . ASN A 1 191 ? -40.819 -13.617 27.989 1.00 43.12 191 ASN A N 1
ATOM 1515 C CA . ASN A 1 191 ? -41.257 -14.074 29.299 1.00 43.12 191 ASN A CA 1
ATOM 1516 C C . ASN A 1 191 ? -40.611 -13.158 30.341 1.00 43.12 191 ASN A C 1
ATOM 1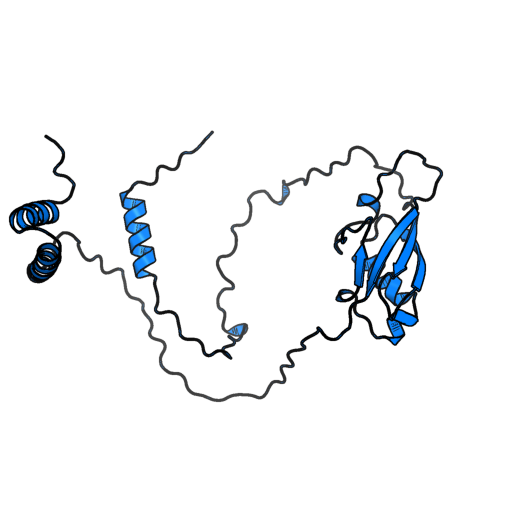518 O O . ASN A 1 191 ? -39.468 -13.354 30.754 1.00 43.12 191 ASN A O 1
ATOM 1522 N N . THR A 1 192 ? -41.351 -12.135 30.750 1.00 42.94 192 THR A N 1
ATOM 1523 C CA . THR A 1 192 ? -41.069 -11.326 31.930 1.00 42.94 192 THR A CA 1
ATOM 1524 C C . THR A 1 192 ? -41.225 -12.220 33.159 1.00 42.94 192 THR A C 1
ATOM 1526 O O . THR A 1 192 ? -42.275 -12.286 33.797 1.00 42.94 192 THR A O 1
ATOM 1529 N N . SER A 1 193 ? -40.177 -12.970 33.500 1.00 48.22 193 SER A N 1
ATOM 1530 C CA . SER A 1 193 ? -40.117 -13.667 34.780 1.00 48.22 193 SER A CA 1
ATOM 1531 C C . SER A 1 193 ? -40.101 -12.611 35.882 1.00 48.22 193 SER A C 1
ATOM 1533 O O . SER A 1 193 ? -39.070 -11.996 36.149 1.00 48.22 193 SER A O 1
ATOM 1535 N N . ASN A 1 194 ? -41.273 -12.369 36.473 1.00 50.94 194 ASN A N 1
ATOM 1536 C CA . ASN A 1 194 ? -41.472 -11.537 37.652 1.00 50.94 194 ASN A CA 1
ATOM 1537 C C . ASN A 1 194 ? -40.465 -11.955 38.736 1.00 50.94 194 ASN A C 1
ATOM 1539 O O . ASN A 1 194 ? -40.644 -12.971 39.407 1.00 50.94 194 ASN A O 1
ATOM 1543 N N . ILE A 1 195 ? -39.415 -11.150 38.917 1.00 56.34 195 ILE A N 1
ATOM 1544 C CA . ILE A 1 195 ? -38.333 -11.349 39.901 1.00 56.34 195 ILE A CA 1
ATOM 1545 C C . ILE A 1 195 ? -38.894 -11.373 41.340 1.00 56.34 195 ILE A C 1
ATOM 1547 O O . ILE A 1 195 ? -38.263 -11.872 42.267 1.00 56.34 195 ILE A O 1
ATOM 1551 N N . ASN A 1 196 ? -40.129 -10.899 41.519 1.00 58.69 196 ASN A N 1
ATOM 1552 C CA . ASN A 1 196 ? -40.789 -10.751 42.810 1.00 58.69 196 ASN A CA 1
ATOM 1553 C C . ASN A 1 196 ? -41.328 -12.061 43.411 1.00 58.69 196 ASN A C 1
ATOM 1555 O O . ASN A 1 196 ? -41.686 -12.058 44.582 1.00 58.69 196 ASN A O 1
ATOM 1559 N N . ASN A 1 197 ? -41.368 -13.171 42.661 1.00 59.28 197 ASN A N 1
ATOM 1560 C CA . ASN A 1 197 ? -41.876 -14.461 43.152 1.00 59.28 197 ASN A CA 1
ATOM 1561 C C . ASN A 1 197 ? -40.877 -15.596 42.887 1.00 59.28 197 ASN A C 1
ATOM 1563 O O . ASN A 1 197 ? -41.105 -16.484 42.065 1.00 59.28 197 ASN A O 1
ATOM 1567 N N . LEU A 1 198 ? -39.746 -15.565 43.591 1.00 66.25 198 LEU A N 1
ATOM 1568 C CA . LEU A 1 198 ? -38.792 -16.673 43.587 1.00 66.25 198 LEU A CA 1
ATOM 1569 C C . LEU A 1 198 ? -39.342 -17.845 44.424 1.00 66.25 198 LEU A C 1
ATOM 1571 O O . LEU A 1 198 ? -39.705 -17.657 45.585 1.00 66.25 198 LEU A O 1
ATOM 1575 N N . SER A 1 199 ? -39.389 -19.049 43.842 1.00 73.50 199 SER A N 1
ATOM 1576 C CA . SER A 1 199 ? -39.853 -20.273 44.521 1.00 73.50 199 SER A CA 1
ATOM 1577 C C . SER A 1 199 ? -39.028 -20.583 45.780 1.00 73.50 199 SER A C 1
ATOM 1579 O O . SER A 1 199 ? -37.810 -20.393 45.806 1.00 73.50 199 SER A O 1
ATOM 1581 N N . GLU A 1 200 ? -39.678 -21.111 46.820 1.00 73.88 200 GLU A N 1
ATOM 1582 C CA . GLU A 1 200 ? -39.046 -21.489 48.093 1.00 73.88 200 GLU A CA 1
ATOM 1583 C C . GLU A 1 200 ? -37.934 -22.543 47.912 1.00 73.88 200 GLU A C 1
ATOM 1585 O O . GLU A 1 200 ? -36.932 -22.532 48.629 1.00 73.88 200 GLU A O 1
ATOM 1590 N N . GLU A 1 201 ? -38.033 -23.374 46.870 1.00 76.56 201 GLU A N 1
ATOM 1591 C CA . GLU A 1 201 ? -37.001 -24.355 46.509 1.00 76.56 201 GLU A CA 1
ATOM 1592 C C . GLU A 1 201 ? -35.689 -23.692 46.039 1.00 76.56 201 GLU A C 1
ATOM 1594 O O . GLU A 1 201 ? -34.591 -24.165 46.345 1.00 76.56 201 GLU A O 1
ATOM 1599 N N . LEU A 1 202 ? -35.776 -22.561 45.329 1.00 77.62 202 LEU A N 1
ATOM 1600 C CA . LEU A 1 202 ? -34.599 -21.797 44.895 1.00 77.62 202 LEU A CA 1
ATOM 1601 C C . LEU A 1 202 ? -33.917 -21.124 46.085 1.00 77.62 202 LEU A C 1
ATOM 1603 O O . LEU A 1 202 ? -32.689 -21.134 46.178 1.00 77.62 202 LEU A O 1
ATOM 1607 N N . TRP A 1 203 ? -34.701 -20.614 47.036 1.00 81.50 203 TRP A N 1
ATOM 1608 C CA . TRP A 1 203 ? -34.162 -20.083 48.285 1.00 81.50 203 TRP A CA 1
ATOM 1609 C C . TRP A 1 203 ? -33.438 -21.154 49.104 1.00 81.50 203 TRP A C 1
ATOM 1611 O O . TRP A 1 203 ? -32.377 -20.872 49.656 1.00 81.50 203 TRP A O 1
ATOM 1621 N N . ALA A 1 204 ? -33.932 -22.392 49.132 1.00 80.19 204 ALA A N 1
ATOM 1622 C CA . ALA A 1 204 ? -33.223 -23.488 49.790 1.00 80.19 204 ALA A CA 1
ATOM 1623 C C . ALA A 1 204 ? -31.851 -23.767 49.141 1.00 80.19 204 ALA A C 1
ATOM 1625 O O . ALA A 1 204 ? -30.852 -23.926 49.845 1.00 80.19 204 ALA A O 1
ATOM 1626 N N . LYS A 1 205 ? -31.766 -23.744 47.801 1.00 84.38 205 LYS A N 1
ATOM 1627 C CA . LYS A 1 205 ? -30.491 -23.914 47.072 1.00 84.38 205 LYS A CA 1
ATOM 1628 C C . LYS A 1 205 ? -29.509 -22.774 47.351 1.00 84.38 205 LYS A C 1
ATOM 1630 O O . LYS A 1 205 ? -28.336 -23.034 47.614 1.00 84.38 205 LYS A O 1
ATOM 1635 N N . ILE A 1 206 ? -29.990 -21.530 47.356 1.00 80.88 206 ILE A N 1
ATOM 1636 C CA . ILE A 1 206 ? -29.177 -20.349 47.691 1.00 80.88 206 ILE A CA 1
ATOM 1637 C C . ILE A 1 206 ? -28.678 -20.439 49.140 1.00 80.88 206 ILE A C 1
ATOM 1639 O O . ILE A 1 206 ? -27.496 -20.224 49.396 1.00 80.88 206 ILE A O 1
ATOM 1643 N N . GLY A 1 207 ? -29.545 -20.822 50.081 1.00 80.38 207 GLY A N 1
ATOM 1644 C CA . GLY A 1 207 ? -29.186 -20.991 51.489 1.00 80.38 207 GLY A CA 1
ATOM 1645 C C . GLY A 1 207 ? -28.086 -22.032 51.702 1.00 80.38 207 GLY A C 1
ATOM 1646 O O . GLY A 1 207 ? -27.115 -21.754 52.402 1.00 80.38 207 GLY A O 1
ATOM 1647 N N . ASN A 1 208 ? -28.182 -23.186 51.035 1.00 82.44 208 ASN A N 1
ATOM 1648 C CA . ASN A 1 208 ? -27.158 -24.235 51.106 1.00 82.44 208 ASN A CA 1
ATOM 1649 C C . ASN A 1 208 ? -25.803 -23.764 50.558 1.00 82.44 208 ASN A C 1
ATOM 1651 O O . ASN A 1 208 ? -24.758 -24.094 51.117 1.00 82.44 208 ASN A O 1
ATOM 1655 N N . GLN A 1 209 ? -25.816 -22.951 49.499 1.00 83.06 209 GLN A N 1
ATOM 1656 C CA . GLN A 1 209 ? -24.601 -22.391 48.910 1.00 83.06 209 GLN A CA 1
ATOM 1657 C C . GLN A 1 209 ? -23.975 -21.286 49.774 1.00 83.06 209 GLN A C 1
ATOM 1659 O O . GLN A 1 209 ? -22.758 -21.146 49.821 1.00 83.06 209 GLN A O 1
ATOM 1664 N N . VAL A 1 210 ? -24.783 -20.501 50.486 1.00 83.19 210 VAL A N 1
ATOM 1665 C CA . VAL A 1 210 ? -24.275 -19.501 51.438 1.00 83.19 210 VAL A CA 1
ATOM 1666 C C . VAL A 1 210 ? -23.734 -20.188 52.696 1.00 83.19 210 VAL A C 1
ATOM 1668 O O . VAL A 1 210 ? -22.698 -19.784 53.222 1.00 83.19 210 VAL A O 1
ATOM 1671 N N . ALA A 1 211 ? -24.383 -21.262 53.148 1.00 81.69 211 ALA A N 1
ATOM 1672 C CA . ALA A 1 211 ? -23.944 -22.055 54.293 1.00 81.69 211 ALA A CA 1
ATOM 1673 C C . ALA A 1 211 ? -22.600 -22.763 54.070 1.00 81.69 211 ALA A C 1
ATOM 1675 O O . ALA A 1 211 ? -21.866 -22.974 55.031 1.00 81.69 211 ALA A O 1
ATOM 1676 N N . SER A 1 212 ? -22.250 -23.096 52.823 1.00 83.19 212 SER A N 1
ATOM 1677 C CA . SER A 1 212 ? -20.945 -23.694 52.510 1.00 83.19 212 SER A CA 1
ATOM 1678 C C . SER A 1 212 ? -19.783 -22.693 52.571 1.00 83.19 212 SER A C 1
ATOM 1680 O O . SER A 1 212 ? -18.638 -23.107 52.731 1.00 83.19 212 SER A O 1
ATOM 1682 N N . MET A 1 213 ? -20.065 -21.389 52.479 1.00 78.56 213 MET A N 1
ATOM 1683 C CA . MET A 1 213 ? -19.050 -20.332 52.379 1.00 78.56 213 MET A CA 1
ATOM 1684 C C . MET A 1 213 ? -18.877 -19.505 53.663 1.00 78.56 213 MET A C 1
ATOM 1686 O O . MET A 1 213 ? -17.847 -18.852 53.825 1.00 78.56 213 MET A O 1
ATOM 1690 N N . TYR A 1 214 ? -19.854 -19.512 54.579 1.00 79.56 214 TYR A N 1
ATOM 1691 C CA . TYR A 1 214 ? -19.876 -18.625 55.750 1.00 79.56 214 TYR A CA 1
ATOM 1692 C C . TYR A 1 214 ? -20.239 -19.343 57.055 1.00 79.56 214 TYR A C 1
ATOM 1694 O O . TYR A 1 214 ? -20.850 -20.409 57.065 1.00 79.56 214 TYR A O 1
ATOM 1702 N N . ASN A 1 215 ? -19.888 -18.728 58.190 1.00 79.44 215 ASN A N 1
ATOM 1703 C CA . ASN A 1 215 ? -20.218 -19.245 59.517 1.00 79.44 215 ASN A CA 1
ATOM 1704 C C . ASN A 1 215 ? -21.732 -19.150 59.794 1.00 79.44 215 ASN A C 1
ATOM 1706 O O . ASN A 1 215 ? -22.404 -18.216 59.357 1.00 79.44 215 ASN A O 1
ATOM 1710 N N . THR A 1 216 ? -22.273 -20.088 60.572 1.00 70.56 216 THR A N 1
ATOM 1711 C CA . THR A 1 216 ? -23.725 -20.285 60.773 1.00 70.56 216 THR A CA 1
ATOM 1712 C C . THR A 1 216 ? -24.485 -19.019 61.190 1.00 70.56 216 THR A C 1
ATOM 1714 O O . THR A 1 216 ? -25.588 -18.782 60.704 1.00 70.56 216 THR A O 1
ATOM 1717 N N . LYS A 1 217 ? -23.887 -18.149 62.014 1.00 70.88 217 LYS A N 1
ATOM 1718 C CA . LYS A 1 217 ? -24.500 -16.877 62.451 1.00 70.88 217 LYS A CA 1
ATOM 1719 C C . LYS A 1 217 ? -24.590 -15.813 61.351 1.00 70.88 217 LYS A C 1
ATOM 1721 O O . LYS A 1 217 ? -25.499 -14.987 61.379 1.00 70.88 217 LYS A O 1
ATOM 1726 N N . ASP A 1 218 ? -23.672 -15.829 60.389 1.00 73.19 218 ASP A N 1
ATOM 1727 C CA . ASP A 1 218 ? -23.645 -14.862 59.289 1.00 73.19 218 ASP A CA 1
ATOM 1728 C C . ASP A 1 218 ? -24.566 -15.302 58.150 1.00 73.19 218 ASP A C 1
ATOM 1730 O O . ASP A 1 218 ? -25.199 -14.469 57.501 1.00 73.19 218 ASP A O 1
ATOM 1734 N N . THR A 1 219 ? -24.726 -16.615 57.965 1.00 76.19 219 THR A N 1
ATOM 1735 C CA . THR A 1 219 ? -25.596 -17.188 56.927 1.00 76.19 219 THR A CA 1
ATOM 1736 C C . THR A 1 219 ? -27.059 -16.781 57.101 1.00 76.19 219 THR A C 1
ATOM 1738 O O . THR A 1 219 ? -27.701 -16.388 56.127 1.00 76.19 219 THR A O 1
ATOM 1741 N N . SER A 1 220 ? -27.578 -16.769 58.335 1.00 76.25 220 SER A N 1
ATOM 1742 C CA . SER A 1 220 ? -28.954 -16.343 58.618 1.00 76.25 220 SER A CA 1
ATOM 1743 C C . SER A 1 220 ? -29.161 -14.856 58.330 1.00 76.25 220 SER A C 1
ATOM 1745 O O . SER A 1 220 ? -30.170 -14.478 57.739 1.00 76.25 220 SER A O 1
ATOM 1747 N N . LYS A 1 221 ? -28.176 -14.015 58.673 1.00 79.19 221 LYS A N 1
ATOM 1748 C CA . LYS A 1 221 ? -28.212 -12.566 58.431 1.00 79.19 221 LYS A CA 1
ATOM 1749 C C . LYS A 1 221 ? -28.114 -12.229 56.942 1.00 79.19 221 LYS A C 1
ATOM 1751 O O . LYS A 1 221 ? -28.793 -11.320 56.467 1.00 79.19 221 LYS A O 1
ATOM 1756 N N . ILE A 1 222 ? -27.282 -12.960 56.201 1.00 79.94 222 ILE A N 1
ATOM 1757 C CA . ILE A 1 222 ? -27.155 -12.831 54.744 1.00 79.94 222 ILE A CA 1
ATOM 1758 C C . ILE A 1 222 ? -28.458 -13.267 54.071 1.00 79.94 222 ILE A C 1
ATOM 1760 O O . ILE A 1 222 ? -28.974 -12.544 53.224 1.00 79.94 222 ILE A O 1
ATOM 1764 N N . MET A 1 223 ? -29.039 -14.390 54.494 1.00 80.88 223 MET A N 1
ATOM 1765 C CA . MET A 1 223 ? -30.294 -14.890 53.935 1.00 80.88 223 MET A CA 1
ATOM 1766 C C . MET A 1 223 ? -31.469 -13.938 54.191 1.00 80.88 223 MET A C 1
ATOM 1768 O O . MET A 1 223 ? -32.288 -13.703 53.304 1.00 80.88 223 MET A O 1
ATOM 1772 N N . GLU A 1 22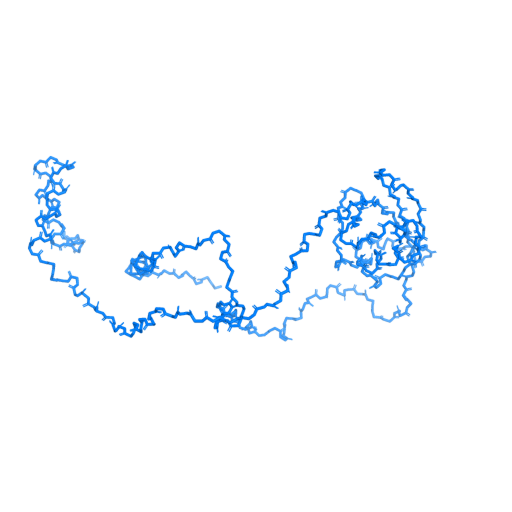4 ? -31.534 -13.346 55.384 1.00 80.50 224 GLU A N 1
ATOM 1773 C CA . GLU A 1 224 ? -32.548 -12.346 55.722 1.00 80.50 224 GLU A CA 1
ATOM 1774 C C . GLU A 1 224 ? -32.414 -11.084 54.854 1.00 80.50 224 GLU A C 1
ATOM 1776 O O . GLU A 1 224 ? -33.416 -10.568 54.357 1.00 80.50 224 GLU A O 1
ATOM 1781 N N . ARG A 1 225 ? -31.180 -10.621 54.609 1.00 78.50 225 ARG A N 1
ATOM 1782 C CA . ARG A 1 225 ? -30.902 -9.484 53.716 1.00 78.50 225 ARG A CA 1
ATOM 1783 C C . ARG A 1 225 ? -31.237 -9.785 52.262 1.00 78.50 225 ARG A C 1
ATOM 1785 O O . ARG A 1 225 ? -31.835 -8.949 51.598 1.00 78.50 225 ARG A O 1
ATOM 1792 N N . LEU A 1 226 ? -30.897 -10.978 51.779 1.00 79.25 226 LEU A N 1
ATOM 1793 C CA . LEU A 1 226 ? -31.210 -11.387 50.411 1.00 79.25 226 LEU A CA 1
ATOM 1794 C C . LEU A 1 226 ? -32.725 -11.451 50.182 1.00 79.25 226 LEU A C 1
ATOM 1796 O O . LEU A 1 226 ? -33.195 -10.970 49.156 1.00 79.25 226 LEU A O 1
ATOM 1800 N N . LYS A 1 227 ? -33.495 -11.970 51.149 1.00 78.31 227 LYS A N 1
ATOM 1801 C CA . LYS A 1 227 ? -34.965 -12.012 51.066 1.00 78.31 227 LYS A CA 1
ATOM 1802 C C . LYS A 1 227 ? -35.620 -10.629 51.156 1.00 78.31 227 LYS A C 1
ATOM 1804 O O . LYS A 1 227 ? -36.628 -10.403 50.498 1.00 78.31 227 LYS A O 1
ATOM 1809 N N . LYS A 1 228 ? -35.077 -9.717 51.973 1.00 76.38 228 LYS A N 1
ATOM 1810 C CA . LYS A 1 228 ? -35.596 -8.342 52.131 1.00 76.38 228 LYS A CA 1
ATOM 1811 C C . LYS A 1 228 ? -35.174 -7.398 50.995 1.00 76.38 228 LYS A C 1
ATOM 1813 O O . LYS A 1 228 ? -35.785 -6.345 50.827 1.00 76.38 228 LYS A O 1
ATOM 1818 N N . GLY A 1 229 ? -34.172 -7.779 50.203 1.00 66.88 229 GLY A N 1
ATOM 1819 C CA . GLY A 1 229 ? -33.605 -6.941 49.151 1.00 66.88 229 GLY A CA 1
ATOM 1820 C C . GLY A 1 229 ? -32.712 -5.821 49.699 1.00 66.88 229 GLY A C 1
ATOM 1821 O O . GLY A 1 229 ? -32.574 -5.618 50.905 1.00 66.88 229 GLY A O 1
ATOM 1822 N N . TRP A 1 230 ? -32.083 -5.074 48.792 1.00 58.22 230 TRP A N 1
ATOM 1823 C CA . TRP A 1 230 ? -31.078 -4.053 49.125 1.00 58.22 230 TRP A CA 1
ATOM 1824 C C . TRP A 1 230 ? -31.670 -2.678 49.485 1.00 58.22 230 TRP A C 1
ATOM 1826 O O . TRP A 1 230 ? -30.936 -1.767 49.851 1.00 58.22 230 TRP A O 1
ATOM 1836 N N . ASN A 1 231 ? -32.999 -2.543 49.477 1.00 54.91 231 ASN A N 1
ATOM 1837 C CA . ASN A 1 231 ? -33.699 -1.276 49.721 1.00 54.91 231 ASN A CA 1
ATOM 1838 C C . ASN A 1 231 ? -33.960 -0.966 51.205 1.00 54.91 231 ASN A C 1
ATOM 1840 O O . ASN A 1 231 ? -34.570 0.049 51.520 1.00 54.91 231 ASN A O 1
ATOM 1844 N N . SER A 1 232 ? -33.515 -1.809 52.142 1.00 51.72 232 SER A N 1
ATOM 1845 C CA . SER A 1 232 ? -33.744 -1.588 53.582 1.00 51.72 232 SER A CA 1
ATOM 1846 C C . SER A 1 232 ? -32.666 -0.752 54.286 1.00 51.72 232 SER A C 1
ATOM 1848 O O . SER A 1 232 ? -32.609 -0.757 55.512 1.00 51.72 232 SER A O 1
ATOM 1850 N N . ILE A 1 233 ? -31.822 -0.012 53.558 1.00 46.41 233 ILE A N 1
ATOM 1851 C CA . ILE A 1 233 ? -30.910 0.983 54.154 1.00 46.41 233 ILE A CA 1
ATOM 1852 C C . ILE A 1 233 ? -31.558 2.370 54.049 1.00 46.41 233 ILE A C 1
ATOM 1854 O O . ILE A 1 233 ? -31.045 3.268 53.396 1.00 46.41 233 ILE A O 1
ATOM 1858 N N . GLN A 1 234 ? -32.722 2.529 54.675 1.00 44.16 234 GLN A N 1
ATOM 1859 C CA . GLN A 1 234 ? -33.202 3.822 55.161 1.00 44.16 234 GLN A CA 1
ATOM 1860 C C . GLN A 1 234 ? -33.930 3.592 56.486 1.00 44.16 234 GLN A C 1
ATOM 1862 O O . GLN A 1 234 ? -35.111 3.251 56.509 1.00 44.16 234 GLN A O 1
ATOM 1867 N N . ASN A 1 235 ? -33.157 3.674 57.570 1.00 34.44 235 ASN A N 1
ATOM 1868 C CA . ASN A 1 235 ? -33.472 4.365 58.825 1.00 34.44 235 ASN A CA 1
ATOM 1869 C C . ASN A 1 235 ? -32.276 4.256 59.772 1.00 34.44 235 ASN A C 1
ATOM 1871 O O . ASN A 1 235 ? -31.842 3.114 60.045 1.00 34.44 235 ASN A O 1
#

Foldseek 3Di:
DDDPPPPDVVNVVVVV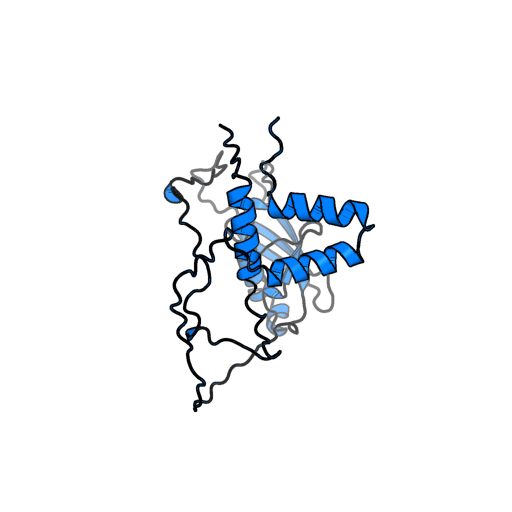VVVVVPPDPPPPDDPPDDDDPVPPPDPDDPPDDDPPPVVPPVPPPPPDDDDDPPQQKAKEWEAEDDPPDTDIDIDIDGQQAFQLVVLVVVCVVDVSNVVLVADSVQKFKDAPRHTDDRGDGNNVVDPPPPPPPDRHYGYIYIYGHHPPPPPDPDDDDDDDDDDDDDDPPPPDDDPPPPPLDDDPVVLVVVLVVLPVPDDPVVSVVVSVDVNVDPPPPDD

Organism: NCBI:txid669874

pLDDT: mean 71.25, std 18.47, range [32.62, 94.06]

Secondary structure (DSSP, 8-state):
--------HHHHHHHHHHHHHT--------TT----GGG-S-SS-PPPP-TTGGG--------S-SS-----EEEEEEEE-SSS---EEEEEEETT-BHHHHHHHHHHH-HHHHHTT--GGGEEEEETTEEPPTT-BHHHH----S-TTSPPEEEEEEEE--STT--------------PPP------------TT---HHHHHHHHHHHHTTS-HHHHHHHHHHHHH-GGG---

InterPro domains:
  IPR000626 Ubiquitin-like domain [PS50053] (74-141)
  IPR029071 Ubiquitin-like domain superfamily [SSF54236] (71-141)